Protein AF-A0A4Q2IZN7-F1 (afdb_monomer_lite)

Foldseek 3Di:
DVPVVVVVVPPPPPPPPDVVNVVVVVVVVVVVVVLVVCLVVLLVVLLVVCVVPDLLVSLLCLLVLLLVLLVVCLVCVVPPVSVVVSVVSNSSSVSNCVNRVLVLLCLQVNPPCSVVVVVVVVVVVVVCVVVVVVVQVVVCVVPVDNSVSSVVVSVVSVVSSVCSVPPSVVSNVVSCVVPPD

pLDDT: mean 73.15, std 11.45, range [41.09, 91.94]

Secondary structure (DSSP, 8-state):
-TTHHHHTTS--------HHHHHHHHHHHHHHHHHHHHHHHHHHHHHHHHHHH-HHHHHHHHHHHHHHHHHHHHH-TT-HHHHHHHHHHHHHHHHHHHHHHHHHHHHHH-GGGHHHHHHHHHHHHHHHHHHHHHHHHHHHHHHS-HHHHHHHHHHHHHHHHHHIIIIIHHHHHHHHHHH--

Sequence (181 aa):
MRSLARRCKASRIGVRPNPIISLKAFSENFAPVLQTFLSPLQGYLIGWVSDRIGRESTMLIAFGLEGIAMTLWLLTRDNTLLFVVLSGVVFFGWGEIFSLFPSTLTDTFGEKHATTNYGFLYMAQGIGSIFGGPLAARLHEVTGSWVVVFAVVISLDVLTALLAIAVLKPMRKKYLRVNSI

Radius of gyration: 22.94 Å; chains: 1; bounding box: 84×32×48 Å

Structure (mmCIF, N/CA/C/O backbone):
data_AF-A0A4Q2IZN7-F1
#
_entry.id   AF-A0A4Q2IZN7-F1
#
loop_
_atom_site.group_PDB
_atom_site.id
_atom_site.type_symbol
_atom_site.label_atom_id
_atom_site.label_alt_id
_atom_site.label_comp_id
_atom_site.label_asym_id
_atom_site.label_entity_id
_atom_site.label_seq_id
_atom_site.pdbx_PDB_ins_code
_atom_site.Cartn_x
_atom_site.Cartn_y
_atom_site.Cartn_z
_atom_site.occupancy
_atom_site.B_iso_or_equiv
_atom_site.auth_seq_id
_atom_site.auth_comp_id
_atom_site.auth_asym_id
_atom_site.auth_atom_id
_atom_site.pdbx_PDB_model_num
ATOM 1 N N . MET A 1 1 ? 58.285 -17.418 0.541 1.00 49.47 1 MET A N 1
ATOM 2 C CA . MET A 1 1 ? 57.645 -16.191 1.086 1.00 49.47 1 MET A CA 1
ATOM 3 C C . MET A 1 1 ? 57.819 -14.914 0.237 1.00 49.47 1 MET A C 1
ATOM 5 O O . MET A 1 1 ? 57.157 -13.932 0.535 1.00 49.47 1 MET A O 1
ATOM 9 N N . ARG A 1 2 ? 58.618 -14.883 -0.850 1.00 43.19 2 ARG A N 1
ATOM 10 C CA . ARG A 1 2 ? 58.804 -13.665 -1.685 1.00 43.19 2 ARG A CA 1
ATOM 11 C C . ARG A 1 2 ? 57.788 -13.467 -2.834 1.00 43.19 2 ARG A C 1
ATOM 13 O O . ARG A 1 2 ? 57.809 -12.412 -3.462 1.00 43.19 2 ARG A O 1
ATOM 20 N N . SER A 1 3 ? 56.899 -14.429 -3.119 1.00 43.59 3 SER A N 1
ATOM 21 C CA . SER A 1 3 ? 55.904 -14.311 -4.209 1.00 43.59 3 SER A CA 1
ATOM 22 C C . SER A 1 3 ? 54.578 -13.663 -3.780 1.00 43.59 3 SER A C 1
ATOM 24 O O . SER A 1 3 ? 53.929 -13.015 -4.597 1.00 43.59 3 SER A O 1
ATOM 26 N N . LEU A 1 4 ? 54.203 -13.751 -2.498 1.00 47.47 4 LEU A N 1
ATOM 27 C CA . LEU A 1 4 ? 52.965 -13.156 -1.972 1.00 47.47 4 LEU A CA 1
ATOM 28 C C . LEU A 1 4 ? 53.047 -11.625 -1.837 1.00 47.47 4 LEU A C 1
ATOM 30 O O . LEU A 1 4 ? 52.064 -10.935 -2.093 1.00 47.47 4 LEU A O 1
ATOM 34 N N . ALA A 1 5 ? 54.231 -11.070 -1.558 1.00 47.53 5 ALA A N 1
ATOM 35 C CA . ALA A 1 5 ? 54.423 -9.621 -1.424 1.00 47.53 5 ALA A CA 1
ATOM 36 C C . ALA A 1 5 ? 54.238 -8.841 -2.743 1.00 47.53 5 ALA A C 1
ATOM 38 O O . ALA A 1 5 ? 53.956 -7.644 -2.718 1.00 47.53 5 ALA A O 1
ATOM 39 N N . ARG A 1 6 ? 54.353 -9.500 -3.909 1.00 46.72 6 ARG A N 1
ATOM 40 C CA . ARG A 1 6 ? 54.133 -8.841 -5.210 1.00 46.72 6 ARG A CA 1
ATOM 41 C C . ARG A 1 6 ? 52.651 -8.683 -5.556 1.00 46.72 6 ARG A C 1
ATOM 43 O O . ARG A 1 6 ? 52.314 -7.755 -6.285 1.00 46.72 6 ARG A O 1
ATOM 50 N N . ARG A 1 7 ? 51.758 -9.514 -5.000 1.00 45.25 7 ARG A N 1
ATOM 51 C CA . ARG A 1 7 ? 50.309 -9.417 -5.263 1.00 45.25 7 ARG A CA 1
ATOM 52 C C . ARG A 1 7 ? 49.648 -8.216 -4.578 1.00 45.25 7 ARG A C 1
ATOM 54 O O . ARG A 1 7 ? 48.724 -7.650 -5.148 1.00 45.25 7 ARG A O 1
ATOM 61 N N . CYS A 1 8 ? 50.168 -7.740 -3.443 1.00 41.88 8 CYS A N 1
ATOM 62 C CA . CYS A 1 8 ? 49.627 -6.541 -2.782 1.00 41.88 8 CYS A CA 1
ATOM 63 C C . CYS A 1 8 ? 49.909 -5.226 -3.529 1.00 41.88 8 CYS A C 1
ATOM 65 O O . CYS A 1 8 ? 49.225 -4.234 -3.294 1.00 41.88 8 CYS A O 1
ATOM 67 N N . LYS A 1 9 ? 50.890 -5.181 -4.443 1.00 41.09 9 LYS A N 1
ATOM 68 C CA . LYS A 1 9 ? 51.250 -3.930 -5.135 1.00 41.09 9 LYS A CA 1
ATOM 69 C C . LYS A 1 9 ? 50.414 -3.658 -6.397 1.00 41.09 9 LYS A C 1
ATOM 71 O O . LYS A 1 9 ? 50.452 -2.542 -6.899 1.00 41.09 9 LYS A O 1
ATOM 76 N N . ALA A 1 10 ? 49.630 -4.632 -6.872 1.00 43.19 10 ALA A N 1
ATOM 77 C CA . ALA A 1 10 ? 48.841 -4.521 -8.105 1.00 43.19 10 ALA A CA 1
ATOM 78 C C . ALA A 1 10 ? 47.382 -4.056 -7.902 1.00 43.19 10 ALA A C 1
ATOM 80 O O . ALA A 1 10 ? 46.720 -3.716 -8.875 1.00 43.19 10 ALA A O 1
ATOM 81 N N . SER A 1 11 ? 46.879 -3.971 -6.663 1.00 45.94 11 SER A N 1
ATOM 82 C CA . SER A 1 11 ? 45.502 -3.508 -6.391 1.00 45.94 11 SER A CA 1
ATOM 83 C C . SER A 1 11 ? 45.376 -1.986 -6.240 1.00 45.94 11 SER A C 1
ATOM 85 O O . SER A 1 11 ? 44.336 -1.483 -5.823 1.00 45.94 11 SER A O 1
ATOM 87 N N . ARG A 1 12 ? 46.426 -1.228 -6.574 1.00 47.28 12 ARG A N 1
ATOM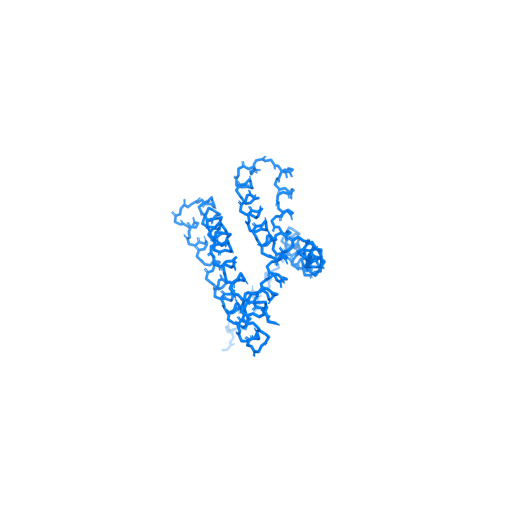 88 C CA . ARG A 1 12 ? 46.381 0.238 -6.630 1.00 47.28 12 ARG A CA 1
ATOM 89 C C . ARG A 1 12 ? 46.066 0.689 -8.060 1.00 47.28 12 ARG A C 1
ATOM 91 O O . ARG A 1 12 ? 46.771 1.511 -8.635 1.00 47.28 12 ARG A O 1
ATOM 98 N N . ILE A 1 13 ? 45.025 0.103 -8.652 1.00 51.84 13 ILE A N 1
ATOM 99 C CA . ILE A 1 13 ? 44.436 0.629 -9.881 1.00 51.84 13 ILE A CA 1
ATOM 100 C C . ILE A 1 13 ? 43.737 1.912 -9.446 1.00 51.84 13 ILE A C 1
ATOM 102 O O . ILE A 1 13 ? 42.739 1.870 -8.730 1.00 51.84 13 ILE A O 1
ATOM 106 N N . GLY A 1 14 ? 44.332 3.054 -9.783 1.00 49.97 14 GLY A N 1
ATOM 107 C CA . GLY A 1 14 ? 43.721 4.360 -9.598 1.00 49.97 14 GLY A CA 1
ATOM 108 C C . GLY A 1 14 ? 42.472 4.454 -10.463 1.00 49.97 14 GLY A C 1
ATOM 109 O O . GLY A 1 14 ? 42.521 4.991 -11.566 1.00 49.97 14 GLY A O 1
ATOM 110 N N . VAL A 1 15 ? 41.358 3.921 -9.967 1.00 57.38 15 VAL A N 1
ATOM 111 C CA . VAL A 1 15 ? 40.029 4.234 -10.475 1.00 57.38 15 VAL A CA 1
ATOM 112 C C . VAL A 1 15 ? 39.806 5.688 -10.090 1.00 57.38 15 VAL A C 1
ATOM 114 O O . VAL A 1 15 ? 39.406 5.984 -8.966 1.00 57.38 15 VAL A O 1
ATOM 117 N N . ARG A 1 16 ? 40.143 6.626 -10.985 1.00 54.69 16 ARG A N 1
ATOM 118 C CA . ARG A 1 16 ? 39.610 7.983 -10.859 1.00 54.69 16 ARG A CA 1
ATOM 119 C C . ARG A 1 16 ? 38.091 7.808 -10.813 1.00 54.69 16 ARG A C 1
ATOM 121 O O . ARG A 1 16 ? 37.556 7.227 -11.759 1.00 54.69 16 ARG A O 1
ATOM 128 N N . PRO A 1 17 ? 37.401 8.205 -9.732 1.00 58.03 17 PRO A N 1
ATOM 129 C CA . PRO A 1 17 ? 35.957 8.096 -9.706 1.00 58.03 17 PRO A CA 1
ATOM 130 C C . PRO A 1 17 ? 35.451 8.959 -10.855 1.00 58.03 17 PRO A C 1
ATOM 132 O O . PRO A 1 17 ? 35.670 10.171 -10.871 1.00 58.03 17 PRO A O 1
ATOM 135 N N . ASN A 1 18 ? 34.845 8.331 -11.864 1.00 59.78 18 ASN A N 1
ATOM 136 C CA . ASN A 1 18 ? 34.164 9.087 -12.902 1.00 59.78 18 ASN A CA 1
ATOM 137 C C . ASN A 1 18 ? 33.172 10.009 -12.176 1.00 59.78 18 ASN A C 1
ATOM 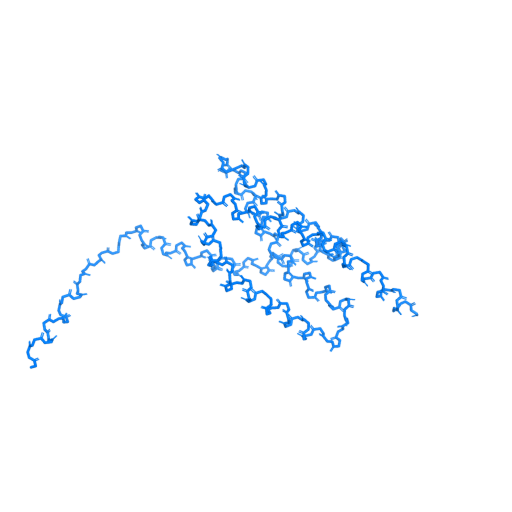139 O O . ASN A 1 18 ? 32.412 9.509 -11.338 1.00 59.78 18 ASN A O 1
ATOM 143 N N . PRO A 1 19 ? 33.145 11.322 -12.460 1.00 64.88 19 PRO A N 1
ATOM 144 C CA . PRO A 1 19 ? 32.263 12.254 -11.756 1.00 64.88 19 PRO A CA 1
ATOM 145 C C . PRO A 1 19 ? 30.794 11.824 -11.856 1.00 64.88 19 PRO A C 1
ATOM 147 O O . PRO A 1 19 ? 30.023 12.034 -10.930 1.00 64.88 19 PRO A O 1
ATOM 150 N N . ILE A 1 20 ? 30.436 11.106 -12.924 1.00 67.00 20 ILE A N 1
ATOM 151 C CA . ILE A 1 20 ? 29.120 10.495 -13.136 1.00 67.00 20 ILE A CA 1
ATOM 152 C C . ILE A 1 20 ? 28.809 9.398 -12.101 1.00 67.00 20 ILE A C 1
ATOM 154 O O . ILE A 1 20 ? 27.687 9.327 -11.618 1.00 67.00 20 ILE A O 1
ATOM 158 N N . ILE A 1 21 ? 29.779 8.555 -11.728 1.00 69.62 21 ILE A N 1
ATOM 159 C CA . ILE A 1 21 ? 29.589 7.500 -10.713 1.00 69.62 21 ILE A CA 1
ATOM 160 C C . ILE A 1 21 ? 29.496 8.132 -9.321 1.00 69.62 21 ILE A C 1
ATOM 162 O O . ILE A 1 21 ? 28.650 7.743 -8.524 1.00 69.62 21 ILE A O 1
ATOM 166 N N . SER A 1 22 ? 30.314 9.156 -9.057 1.00 68.88 22 SER A N 1
ATOM 167 C CA . SER A 1 22 ? 30.274 9.913 -7.802 1.00 68.88 22 SER A CA 1
ATOM 168 C C . SER A 1 22 ? 28.948 10.663 -7.619 1.00 68.88 22 SER A C 1
ATOM 170 O O . SER A 1 22 ? 28.397 10.679 -6.523 1.00 68.88 22 SER A O 1
ATOM 172 N N . LEU A 1 23 ? 28.418 11.260 -8.692 1.00 71.00 23 LEU A N 1
ATOM 173 C CA . LEU A 1 23 ? 27.140 11.973 -8.684 1.00 71.00 23 LEU A CA 1
ATOM 174 C C . LEU A 1 23 ? 25.942 11.014 -8.593 1.00 71.00 23 LEU A C 1
ATOM 176 O O . LEU A 1 23 ? 25.001 11.295 -7.856 1.00 71.00 23 LEU A O 1
ATOM 180 N N . LYS A 1 24 ? 25.984 9.863 -9.285 1.00 69.38 24 LYS A N 1
ATOM 181 C CA . LYS A 1 24 ? 24.958 8.813 -9.151 1.00 69.38 24 LYS A CA 1
ATOM 182 C C . LYS A 1 24 ? 24.914 8.246 -7.737 1.00 69.38 24 LYS A C 1
ATOM 184 O O . LYS A 1 24 ? 23.849 8.237 -7.136 1.00 69.38 24 LYS A O 1
ATOM 189 N N . ALA A 1 25 ? 26.069 7.889 -7.176 1.00 71.38 25 ALA A N 1
ATOM 190 C CA . ALA A 1 25 ? 26.155 7.422 -5.796 1.00 71.38 25 ALA A CA 1
ATOM 191 C C . ALA A 1 25 ? 25.632 8.479 -4.809 1.00 71.38 25 ALA A C 1
ATOM 193 O O . ALA A 1 25 ? 24.955 8.143 -3.844 1.00 71.38 25 ALA A O 1
ATOM 194 N N . PHE A 1 26 ? 25.892 9.766 -5.052 1.00 73.81 26 PHE A N 1
ATOM 195 C CA . PHE A 1 26 ? 25.323 10.836 -4.233 1.00 73.81 26 PHE A CA 1
ATOM 196 C C . PHE A 1 26 ? 23.788 10.883 -4.326 1.00 73.81 26 PHE A C 1
ATOM 198 O O . PHE A 1 26 ? 23.117 10.874 -3.298 1.00 73.81 26 PHE A O 1
ATOM 205 N N . SER A 1 27 ? 23.228 10.861 -5.539 1.00 72.88 27 SER A N 1
ATOM 206 C CA . SER A 1 27 ? 21.775 10.844 -5.771 1.00 72.88 27 SER A CA 1
ATOM 207 C C . SER A 1 27 ? 21.085 9.633 -5.133 1.00 72.88 27 SER A C 1
ATOM 209 O O . SER A 1 27 ? 20.038 9.780 -4.507 1.00 72.88 27 SER A O 1
ATOM 211 N N . GLU A 1 28 ? 21.663 8.441 -5.285 1.00 74.81 28 GLU A N 1
ATOM 212 C CA . GLU A 1 28 ? 21.118 7.178 -4.768 1.00 74.81 28 GLU A CA 1
ATOM 213 C C . GLU A 1 28 ? 21.091 7.146 -3.235 1.00 74.81 28 GLU A C 1
ATOM 215 O O . GLU A 1 28 ? 20.147 6.625 -2.648 1.00 74.81 28 GLU A O 1
ATOM 220 N N . ASN A 1 29 ? 22.081 7.759 -2.581 1.00 79.38 29 ASN A N 1
ATOM 221 C CA . ASN A 1 29 ? 22.119 7.867 -1.122 1.00 79.38 29 ASN A CA 1
ATOM 222 C C . ASN A 1 29 ? 21.249 9.013 -0.583 1.00 79.38 29 ASN A C 1
ATOM 224 O O . ASN A 1 29 ? 20.785 8.951 0.552 1.00 79.38 29 ASN A O 1
ATOM 228 N N . PHE A 1 30 ? 21.013 10.063 -1.374 1.00 79.88 30 PHE A N 1
ATOM 229 C CA . PHE A 1 30 ? 20.265 11.240 -0.929 1.00 79.88 30 PHE A CA 1
ATOM 230 C C . PHE A 1 30 ? 18.744 11.042 -0.979 1.00 79.88 30 PHE A C 1
ATOM 232 O O . PHE A 1 30 ? 18.032 11.490 -0.080 1.00 79.88 30 PHE A O 1
ATOM 239 N N . ALA A 1 31 ? 18.239 10.338 -1.996 1.00 75.69 31 ALA A N 1
ATOM 240 C CA . ALA A 1 31 ? 16.812 10.050 -2.147 1.00 75.69 31 ALA A CA 1
ATOM 241 C C . ALA A 1 31 ? 16.164 9.380 -0.909 1.00 75.69 31 ALA A C 1
ATOM 243 O O . ALA A 1 31 ? 15.163 9.910 -0.419 1.00 75.69 31 ALA A O 1
ATOM 244 N N . PRO A 1 32 ? 16.718 8.292 -0.330 1.00 76.69 32 PRO A N 1
ATOM 245 C CA . PRO A 1 32 ? 16.132 7.660 0.855 1.00 76.69 32 PRO A CA 1
ATOM 246 C C . PRO A 1 32 ? 16.215 8.538 2.112 1.00 76.69 32 PRO A C 1
ATOM 248 O O . PRO A 1 32 ? 15.331 8.476 2.970 1.00 76.69 32 PRO A O 1
ATOM 251 N N . VAL A 1 33 ? 17.234 9.399 2.220 1.00 82.62 33 VAL A N 1
ATOM 252 C CA . VAL A 1 33 ? 17.341 10.373 3.317 1.00 82.62 33 VAL A CA 1
ATOM 253 C C . VAL A 1 33 ? 16.194 11.373 3.234 1.00 82.62 33 VAL A C 1
ATOM 255 O O . VAL A 1 33 ? 15.481 11.568 4.216 1.00 82.62 33 VAL A O 1
ATOM 258 N N . LEU A 1 34 ? 15.961 11.953 2.053 1.00 78.75 34 LEU A N 1
ATOM 259 C CA . LEU A 1 34 ? 14.857 12.886 1.836 1.00 78.75 34 LEU A CA 1
ATOM 260 C C . LEU A 1 34 ? 13.501 12.226 2.120 1.00 78.75 34 LEU A C 1
ATOM 262 O O . LEU A 1 34 ? 12.655 12.809 2.796 1.00 78.75 34 LEU A O 1
ATOM 266 N N . GLN A 1 35 ? 13.320 10.985 1.667 1.00 73.31 35 GLN A N 1
ATOM 267 C CA . GLN A 1 35 ? 12.104 10.217 1.915 1.00 73.31 35 GLN A CA 1
ATOM 268 C C . GLN A 1 35 ? 11.856 10.000 3.411 1.00 73.31 35 GLN A C 1
ATOM 270 O O . GLN A 1 35 ? 10.742 10.219 3.873 1.00 73.31 35 GLN A O 1
ATOM 275 N N . THR A 1 36 ? 12.895 9.676 4.183 1.00 79.31 36 THR A N 1
ATOM 276 C CA . THR A 1 36 ? 12.784 9.481 5.638 1.00 79.31 36 THR A CA 1
ATOM 277 C C . THR A 1 36 ? 12.258 10.730 6.353 1.00 79.31 36 THR A C 1
ATOM 279 O O . THR A 1 36 ? 11.476 10.613 7.294 1.00 79.31 36 THR A O 1
ATOM 282 N N . PHE A 1 37 ? 12.634 11.929 5.898 1.00 79.44 37 PHE A N 1
ATOM 283 C CA . PHE A 1 37 ? 12.114 13.185 6.451 1.00 79.44 37 PHE A CA 1
ATOM 284 C C . PHE A 1 37 ? 10.695 13.520 5.980 1.00 79.44 37 PHE A C 1
ATOM 286 O O . PHE A 1 37 ? 9.936 14.142 6.723 1.00 79.44 37 PHE A O 1
ATOM 293 N N . LEU A 1 38 ? 10.322 13.124 4.761 1.00 76.50 38 LEU A N 1
ATOM 294 C CA . LEU A 1 38 ? 8.989 13.380 4.213 1.00 76.50 38 LEU A CA 1
ATOM 295 C C . LEU A 1 38 ? 7.928 12.413 4.757 1.00 76.50 38 LEU A C 1
ATOM 297 O O . LEU A 1 38 ? 6.783 12.823 4.941 1.00 76.50 38 LEU A O 1
ATOM 301 N N . SER A 1 39 ? 8.283 11.160 5.049 1.00 73.69 39 SER A N 1
ATOM 302 C CA . SER A 1 39 ? 7.328 10.136 5.493 1.00 73.69 39 SER A CA 1
ATOM 303 C C . SER A 1 39 ? 6.516 10.511 6.748 1.00 73.69 39 SER A C 1
ATOM 305 O O . SER A 1 39 ? 5.302 10.303 6.737 1.00 73.69 39 SER A O 1
ATOM 307 N N . PRO A 1 40 ? 7.089 11.129 7.803 1.00 76.25 40 PRO A N 1
ATOM 308 C CA . PRO A 1 40 ? 6.311 11.599 8.953 1.00 76.25 40 PRO A CA 1
ATOM 309 C C . PRO A 1 40 ? 5.272 12.670 8.590 1.00 76.25 40 PRO A C 1
ATOM 311 O O . PRO A 1 40 ? 4.152 12.648 9.099 1.00 76.25 40 PRO A O 1
ATOM 314 N N . LEU A 1 41 ? 5.623 13.596 7.689 1.00 76.81 41 LEU A N 1
ATOM 315 C CA . LEU A 1 41 ? 4.721 14.660 7.234 1.00 76.81 41 LEU A CA 1
ATOM 316 C C . LEU A 1 41 ? 3.558 14.088 6.418 1.00 76.81 41 LEU A C 1
ATOM 318 O O . LEU A 1 41 ? 2.415 14.505 6.594 1.00 76.81 41 LEU A O 1
ATOM 322 N N . GLN A 1 42 ? 3.846 13.102 5.565 1.00 71.69 42 GLN A N 1
ATOM 323 C CA . GLN A 1 42 ? 2.834 12.366 4.805 1.00 71.69 42 GLN A CA 1
ATOM 324 C C . GLN A 1 42 ? 1.850 11.668 5.752 1.00 71.69 42 GLN A C 1
ATOM 326 O O . GLN A 1 42 ? 0.639 11.844 5.619 1.00 71.69 42 GLN A O 1
ATOM 331 N N . GLY A 1 43 ? 2.368 10.955 6.758 1.00 68.62 43 GLY A N 1
ATOM 332 C CA . GLY A 1 43 ? 1.549 10.271 7.759 1.00 68.62 43 GLY A CA 1
ATOM 333 C C . GLY A 1 43 ? 0.644 11.221 8.549 1.00 68.62 43 GLY A C 1
ATOM 334 O O . GLY A 1 43 ? -0.524 10.908 8.765 1.00 68.62 43 GLY A O 1
ATOM 335 N N . TYR A 1 44 ? 1.136 12.407 8.924 1.00 75.25 44 TYR A N 1
ATOM 336 C CA . TYR A 1 44 ? 0.323 13.415 9.615 1.00 75.25 44 TYR A CA 1
ATOM 337 C C . TYR A 1 44 ? -0.829 13.941 8.746 1.00 75.25 44 TYR A C 1
ATOM 339 O O . TYR A 1 44 ? -1.971 14.008 9.201 1.00 75.25 44 TYR A O 1
ATOM 347 N N . LEU A 1 45 ? -0.550 14.291 7.485 1.00 72.38 45 LEU A N 1
ATOM 348 C CA . LEU A 1 45 ? -1.566 14.811 6.565 1.00 72.38 45 LEU A CA 1
ATOM 349 C C . LEU A 1 45 ? -2.660 13.776 6.290 1.00 72.38 45 LEU A C 1
ATOM 351 O O . LEU A 1 45 ? -3.843 14.114 6.288 1.00 72.38 45 LEU A O 1
ATOM 355 N N . ILE A 1 46 ? -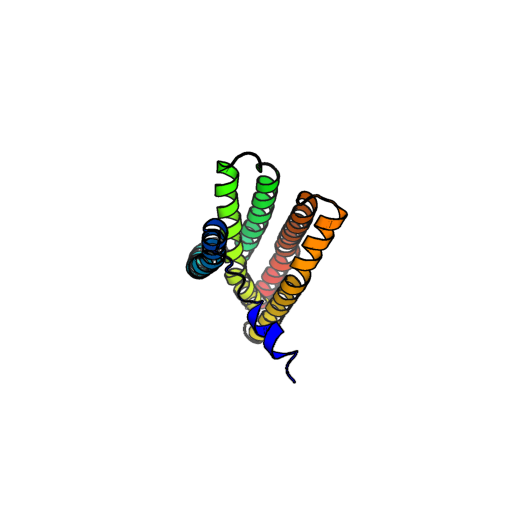2.277 12.516 6.097 1.00 69.19 46 ILE A N 1
ATOM 356 C CA . ILE A 1 46 ? -3.222 11.440 5.793 1.00 69.19 46 ILE A CA 1
ATOM 357 C C . ILE A 1 46 ? -3.994 11.012 7.038 1.00 69.19 46 ILE A C 1
ATOM 359 O O . ILE A 1 46 ? -5.195 10.778 6.942 1.00 69.19 46 ILE A O 1
ATOM 363 N N . GLY A 1 47 ? -3.354 10.995 8.211 1.00 64.81 47 GLY A N 1
ATOM 364 C CA . GLY A 1 47 ? -4.036 10.791 9.489 1.00 64.81 47 GLY A CA 1
ATOM 365 C C . GLY A 1 47 ? -5.131 11.836 9.713 1.00 64.81 47 GLY A C 1
ATOM 366 O O . GLY A 1 47 ? -6.281 11.484 9.957 1.00 64.81 47 GLY A O 1
ATOM 367 N N . TRP A 1 48 ? -4.821 13.118 9.492 1.00 68.25 48 TRP A N 1
ATOM 368 C CA . TRP A 1 48 ? -5.800 14.202 9.620 1.00 68.25 48 TRP A CA 1
ATOM 369 C C . TRP A 1 48 ? -6.963 14.103 8.617 1.00 68.25 48 TRP A C 1
ATOM 371 O O . TRP A 1 48 ? -8.115 14.369 8.967 1.00 68.25 48 TRP A O 1
ATOM 381 N N . VAL A 1 49 ? -6.684 13.707 7.369 1.00 66.94 49 VAL A N 1
ATOM 382 C CA . VAL A 1 49 ? -7.722 13.457 6.352 1.00 66.94 49 VAL A CA 1
ATOM 383 C C . VAL A 1 49 ? -8.571 12.234 6.722 1.00 66.94 49 VAL A C 1
ATOM 385 O O . VAL A 1 49 ? -9.800 12.275 6.619 1.00 66.94 49 VAL A O 1
ATOM 388 N N . SER A 1 50 ? -7.935 11.168 7.209 1.00 64.81 50 SER A N 1
ATOM 389 C CA . SER A 1 50 ? -8.583 9.927 7.632 1.00 64.81 50 SER A CA 1
ATOM 390 C C . SER A 1 50 ? -9.547 10.137 8.794 1.00 64.81 50 SER A C 1
ATOM 392 O O . SER A 1 50 ? -10.673 9.631 8.769 1.00 64.81 50 SER A O 1
ATOM 394 N N . ASP A 1 51 ? -9.134 10.937 9.774 1.00 63.31 51 ASP A N 1
ATOM 395 C CA . ASP A 1 51 ? -9.929 11.235 10.962 1.00 63.31 51 ASP A CA 1
ATOM 396 C C . ASP A 1 51 ? -11.209 12.023 10.625 1.00 63.31 51 ASP A C 1
ATOM 398 O O . ASP A 1 51 ? -12.183 11.963 11.373 1.00 63.31 51 ASP A O 1
ATOM 402 N N . ARG A 1 52 ? -11.260 12.713 9.471 1.00 65.81 52 ARG A N 1
ATOM 403 C CA . ARG A 1 52 ? -12.450 13.449 8.999 1.00 65.81 52 ARG A CA 1
ATOM 404 C C . ARG A 1 52 ? -13.371 12.648 8.076 1.00 65.81 52 ARG A C 1
ATOM 406 O O . ARG A 1 52 ? -14.577 12.876 8.096 1.00 65.81 52 ARG A O 1
ATOM 413 N N . ILE A 1 53 ? -12.829 11.748 7.253 1.00 61.84 53 ILE A N 1
ATOM 414 C CA . ILE A 1 53 ? -13.585 10.998 6.224 1.00 61.84 53 ILE A CA 1
ATOM 415 C C . ILE A 1 53 ? -14.052 9.622 6.737 1.00 61.84 53 ILE A C 1
ATOM 417 O O . ILE A 1 53 ? -15.007 9.037 6.217 1.00 61.84 53 ILE A O 1
ATOM 421 N N . GLY A 1 54 ? -13.432 9.131 7.812 1.00 61.75 54 GLY A N 1
ATOM 422 C CA . GLY A 1 54 ? -13.711 7.835 8.411 1.00 61.75 54 GLY A CA 1
ATOM 423 C C . GLY A 1 54 ? -12.775 6.755 7.870 1.00 61.75 54 GLY A C 1
ATOM 424 O O . GLY A 1 54 ? -12.707 6.511 6.667 1.00 61.75 54 GLY A O 1
ATOM 425 N N . ARG A 1 55 ? -12.106 6.059 8.797 1.00 64.56 55 ARG A N 1
ATOM 426 C CA . ARG A 1 55 ? -10.991 5.123 8.551 1.00 64.56 55 ARG A CA 1
ATOM 427 C C . ARG A 1 55 ? -11.215 4.133 7.394 1.00 64.56 55 ARG A C 1
ATOM 429 O O . ARG A 1 55 ? -10.371 3.998 6.521 1.00 64.56 55 ARG A O 1
ATOM 436 N N . GLU A 1 56 ? -12.385 3.500 7.311 1.00 64.44 56 GLU A N 1
ATOM 437 C CA . GLU A 1 56 ? -12.678 2.517 6.247 1.00 64.44 56 GLU A CA 1
ATOM 438 C C . GLU A 1 56 ? -12.824 3.111 4.844 1.00 64.44 56 GLU A C 1
ATOM 440 O O . GLU A 1 56 ? -12.473 2.471 3.855 1.00 64.44 56 GLU A O 1
ATOM 445 N N . SER A 1 57 ? -13.411 4.305 4.742 1.00 65.31 57 SER A N 1
ATOM 446 C CA . SER A 1 57 ? -13.588 4.975 3.453 1.00 65.31 57 SER A CA 1
ATOM 447 C C . SER A 1 57 ? -12.253 5.515 2.955 1.00 65.31 57 SER A C 1
ATOM 449 O O . SER A 1 57 ? -12.006 5.492 1.754 1.00 65.31 57 SER A O 1
ATOM 451 N N . THR A 1 58 ? -11.380 5.935 3.871 1.00 70.00 58 THR A N 1
ATOM 452 C CA . THR A 1 58 ? -10.031 6.400 3.546 1.00 70.00 58 THR A CA 1
ATOM 453 C C . THR A 1 58 ? -9.158 5.275 2.998 1.00 70.00 58 THR A C 1
ATOM 455 O O . THR A 1 58 ? -8.588 5.478 1.934 1.00 70.00 58 THR A O 1
ATOM 458 N N . MET A 1 59 ? -9.171 4.075 3.601 1.00 69.88 59 MET A N 1
ATOM 459 C CA . MET A 1 59 ? -8.459 2.904 3.050 1.00 69.88 59 MET A CA 1
ATOM 460 C C . MET A 1 59 ? -8.893 2.572 1.624 1.00 69.88 59 MET A C 1
ATOM 462 O O . MET A 1 59 ? -8.070 2.321 0.750 1.00 69.88 59 MET A O 1
ATOM 466 N N . LEU A 1 60 ? -10.202 2.593 1.361 1.00 70.00 60 LEU A N 1
ATOM 467 C CA . LEU A 1 60 ? -10.732 2.349 0.019 1.00 70.00 60 LEU A CA 1
ATOM 468 C C . LEU A 1 60 ? -10.235 3.404 -0.968 1.00 70.00 60 LEU A C 1
ATOM 470 O O . LEU A 1 60 ? -9.776 3.063 -2.055 1.00 70.00 60 LEU A O 1
ATOM 474 N N . ILE A 1 61 ? -10.346 4.680 -0.595 1.00 71.12 61 ILE A N 1
ATOM 475 C CA . ILE A 1 61 ? -9.930 5.791 -1.449 1.00 71.12 61 ILE A CA 1
ATOM 476 C C . ILE A 1 61 ? -8.423 5.735 -1.686 1.00 71.12 61 ILE A C 1
ATOM 478 O O . ILE A 1 61 ? -8.007 5.969 -2.809 1.00 71.12 61 ILE A O 1
ATOM 482 N N . ALA A 1 62 ? -7.621 5.388 -0.686 1.00 75.25 62 ALA A N 1
ATOM 483 C CA . ALA A 1 62 ? -6.174 5.330 -0.794 1.00 75.25 62 ALA A CA 1
ATOM 484 C C . ALA A 1 62 ? -5.704 4.196 -1.706 1.00 75.25 62 ALA A C 1
ATOM 486 O O . ALA A 1 62 ? -5.056 4.476 -2.711 1.00 75.25 62 ALA A O 1
ATOM 487 N N . PHE A 1 63 ? -6.119 2.951 -1.446 1.00 75.62 63 PHE A N 1
ATOM 488 C CA . PHE A 1 63 ? -5.772 1.816 -2.310 1.00 75.62 63 PHE A CA 1
ATOM 489 C C . PHE A 1 63 ? -6.388 1.934 -3.709 1.00 75.62 63 PHE A C 1
ATOM 491 O O . PHE A 1 63 ? -5.769 1.569 -4.707 1.00 75.62 63 PHE A O 1
ATOM 498 N N . GLY A 1 64 ? -7.604 2.477 -3.810 1.00 77.56 64 GLY A N 1
ATOM 499 C CA . GLY A 1 64 ? -8.247 2.746 -5.093 1.00 77.56 64 GLY A CA 1
ATOM 500 C C . GLY A 1 64 ? -7.512 3.822 -5.893 1.00 77.56 64 GLY A C 1
ATOM 501 O O . GLY A 1 64 ? -7.269 3.643 -7.085 1.00 77.56 64 GLY A O 1
ATOM 502 N N . LEU A 1 65 ? -7.125 4.923 -5.243 1.00 79.38 65 LEU A N 1
ATOM 503 C CA . LEU A 1 65 ? -6.356 6.001 -5.860 1.00 79.38 65 LEU A CA 1
ATOM 504 C C . LEU A 1 65 ? -4.954 5.525 -6.246 1.00 79.38 65 LEU A C 1
ATOM 506 O O . LEU A 1 65 ? -4.490 5.896 -7.317 1.00 79.38 65 LEU A O 1
ATOM 510 N N . GLU A 1 66 ? -4.312 4.684 -5.435 1.00 80.75 66 GLU A N 1
ATOM 511 C CA . GLU A 1 66 ? -3.011 4.084 -5.738 1.00 80.75 66 GLU A CA 1
ATOM 512 C C . GLU A 1 66 ? -3.091 3.163 -6.959 1.00 80.75 66 GLU A C 1
ATOM 514 O O . GLU A 1 66 ? -2.342 3.358 -7.917 1.00 80.75 66 GLU A O 1
ATOM 519 N N . GLY A 1 67 ? -4.062 2.244 -7.004 1.00 77.25 67 GLY A N 1
ATOM 520 C CA . GLY A 1 67 ? -4.270 1.366 -8.158 1.00 77.25 67 GLY A CA 1
ATOM 521 C C . GLY A 1 67 ? -4.587 2.141 -9.445 1.00 77.25 67 GLY A C 1
ATOM 522 O O . GLY A 1 67 ? -4.055 1.831 -10.517 1.00 77.25 67 GLY A O 1
ATOM 523 N N . ILE A 1 68 ? -5.402 3.198 -9.350 1.00 81.88 68 ILE A N 1
ATOM 524 C CA . ILE A 1 68 ? -5.697 4.103 -10.472 1.00 81.88 68 ILE A CA 1
ATOM 525 C C . ILE A 1 68 ? -4.438 4.866 -10.893 1.00 81.88 68 ILE A C 1
ATOM 527 O O . ILE A 1 68 ? -4.129 4.913 -12.084 1.00 81.88 68 ILE A O 1
ATOM 531 N N . ALA A 1 69 ? -3.688 5.428 -9.943 1.00 80.56 69 ALA A N 1
ATOM 532 C CA . ALA A 1 69 ? -2.475 6.188 -10.213 1.00 80.56 69 ALA A CA 1
ATOM 533 C C . ALA A 1 69 ? -1.399 5.313 -10.864 1.00 80.56 69 ALA A C 1
ATOM 535 O O . ALA A 1 69 ? -0.817 5.729 -11.861 1.00 80.56 69 ALA A O 1
ATOM 536 N N . MET A 1 70 ? -1.199 4.084 -10.383 1.00 79.25 70 MET A N 1
ATOM 537 C CA . MET A 1 70 ? -0.289 3.106 -10.985 1.00 79.25 70 MET A CA 1
ATOM 538 C C . MET A 1 70 ? -0.729 2.693 -12.394 1.00 79.25 70 MET A C 1
ATOM 540 O O . MET A 1 70 ? 0.102 2.583 -13.297 1.00 79.25 70 MET A O 1
ATOM 544 N N . THR A 1 71 ? -2.034 2.521 -12.624 1.00 80.94 71 THR A N 1
ATOM 545 C CA . THR A 1 71 ? -2.576 2.213 -13.959 1.00 80.94 71 THR A CA 1
ATOM 546 C C . THR A 1 71 ? -2.373 3.377 -14.931 1.00 80.94 71 THR A C 1
ATOM 548 O O . THR A 1 71 ? -1.919 3.177 -16.055 1.00 80.94 71 THR A O 1
ATOM 551 N N . LEU A 1 72 ? -2.658 4.609 -14.502 1.00 78.81 72 LEU A N 1
ATOM 552 C CA . LEU A 1 72 ? -2.391 5.817 -15.286 1.00 78.81 72 LEU A CA 1
ATOM 553 C C . LEU A 1 72 ? -0.899 5.970 -15.563 1.00 78.81 72 LEU A C 1
ATOM 555 O O . LEU A 1 72 ? -0.514 6.239 -16.695 1.00 78.81 72 LEU A O 1
ATOM 559 N N . TRP A 1 73 ? -0.055 5.708 -14.570 1.00 77.19 73 TRP A N 1
ATOM 560 C CA . TRP A 1 73 ? 1.396 5.779 -14.695 1.00 77.19 73 TRP A CA 1
ATOM 561 C C . TRP A 1 73 ? 1.940 4.784 -15.731 1.00 77.19 73 TRP A C 1
ATOM 563 O O . TRP A 1 73 ? 2.850 5.114 -16.492 1.00 77.19 73 TRP A O 1
ATOM 573 N N . LEU A 1 74 ? 1.317 3.604 -15.841 1.00 76.38 74 LEU A N 1
ATOM 574 C CA . LEU A 1 74 ? 1.577 2.614 -16.888 1.00 76.38 74 LEU A CA 1
ATOM 575 C C . LEU A 1 74 ? 1.263 3.147 -18.299 1.00 76.38 74 LEU A C 1
ATOM 577 O O . LEU A 1 74 ? 1.984 2.830 -19.247 1.00 76.38 74 LEU A O 1
ATOM 581 N N . LEU A 1 75 ? 0.189 3.929 -18.429 1.00 76.06 75 LEU A N 1
ATOM 582 C CA . LEU A 1 75 ? -0.333 4.447 -19.697 1.00 76.06 75 LEU A CA 1
ATOM 583 C C . LEU A 1 75 ? 0.350 5.748 -20.141 1.00 76.06 75 LEU A C 1
ATOM 585 O O . LEU A 1 75 ? 0.528 5.964 -21.333 1.00 76.06 75 LEU A O 1
ATOM 589 N N . THR A 1 76 ? 0.763 6.608 -19.207 1.00 74.31 76 THR A N 1
ATOM 590 C CA . THR A 1 76 ? 1.369 7.921 -19.499 1.00 74.31 76 THR A CA 1
ATOM 591 C C . THR A 1 76 ? 2.891 7.932 -19.369 1.00 74.31 76 THR A C 1
ATOM 593 O O . THR A 1 76 ? 3.474 8.962 -19.033 1.00 74.31 76 THR A O 1
ATOM 596 N N . ARG A 1 77 ? 3.559 6.808 -19.654 1.00 68.31 77 ARG A N 1
ATOM 597 C CA . ARG A 1 77 ? 5.032 6.720 -19.620 1.00 68.31 77 ARG A CA 1
ATOM 598 C C . ARG A 1 77 ? 5.727 7.711 -20.553 1.00 68.31 77 ARG A C 1
ATOM 600 O O . ARG A 1 77 ? 6.837 8.137 -20.253 1.00 68.31 77 ARG A O 1
ATOM 607 N N . ASP A 1 78 ? 5.060 8.105 -21.633 1.00 71.75 78 ASP A N 1
ATOM 608 C CA . ASP A 1 78 ? 5.621 8.997 -22.651 1.00 71.75 78 ASP A CA 1
ATOM 609 C C . ASP A 1 78 ? 5.501 10.489 -22.286 1.00 71.75 78 ASP A C 1
ATOM 611 O O . ASP A 1 78 ? 6.118 11.337 -22.929 1.00 71.75 78 ASP A O 1
ATOM 615 N N . ASN A 1 79 ? 4.720 10.838 -21.252 1.00 75.69 79 ASN A N 1
ATOM 616 C CA . ASN A 1 79 ? 4.481 12.225 -20.854 1.00 75.69 79 ASN A CA 1
ATOM 617 C C . ASN A 1 79 ? 5.112 12.541 -19.489 1.00 75.69 79 ASN A C 1
ATOM 619 O O . ASN A 1 79 ? 4.572 12.210 -18.431 1.00 75.69 79 ASN A O 1
ATOM 623 N N . THR A 1 80 ? 6.241 13.252 -19.522 1.00 73.19 80 THR A N 1
ATOM 624 C CA . THR A 1 80 ? 7.063 13.591 -18.350 1.00 73.19 80 THR A CA 1
ATOM 625 C C . THR A 1 80 ? 6.299 14.333 -17.248 1.00 73.19 80 THR A C 1
ATOM 627 O O . THR A 1 80 ? 6.551 14.093 -16.070 1.00 73.19 80 THR A O 1
ATOM 630 N N . LEU A 1 81 ? 5.351 15.215 -17.588 1.00 76.94 81 LEU A N 1
ATOM 631 C CA . LEU A 1 81 ? 4.603 15.985 -16.583 1.00 76.94 81 LEU A CA 1
ATOM 632 C C . LEU A 1 81 ? 3.614 15.104 -15.814 1.00 76.94 81 LEU A C 1
ATOM 634 O O . LEU A 1 81 ? 3.568 15.149 -14.585 1.00 76.94 81 LEU A O 1
ATOM 638 N N . LEU A 1 82 ? 2.860 14.269 -16.532 1.00 74.12 82 LEU A N 1
ATOM 639 C CA . LEU A 1 82 ? 1.935 13.307 -15.930 1.00 74.12 82 LEU A CA 1
ATOM 640 C C . LEU A 1 82 ? 2.683 12.276 -15.085 1.00 74.12 82 LEU A C 1
ATOM 642 O O . LEU A 1 82 ? 2.245 11.964 -13.982 1.00 74.12 82 LEU A O 1
ATOM 646 N N . PHE A 1 83 ? 3.845 11.816 -15.550 1.00 73.50 83 PHE A N 1
ATOM 647 C CA . PHE A 1 83 ? 4.705 10.906 -14.800 1.00 73.50 83 PHE A CA 1
ATOM 648 C C . PHE A 1 83 ? 5.116 11.478 -13.432 1.00 73.50 83 PHE A C 1
ATOM 650 O O . PHE A 1 83 ? 5.001 10.786 -12.421 1.00 73.50 83 PHE A O 1
ATOM 657 N N . VAL A 1 84 ? 5.548 12.745 -13.378 1.00 77.06 84 VAL A N 1
ATOM 658 C CA . VAL A 1 84 ? 5.963 13.398 -12.122 1.00 77.06 84 VAL A CA 1
ATOM 659 C C . VAL A 1 84 ? 4.780 13.561 -11.168 1.00 77.06 84 VAL A C 1
ATOM 661 O O . VAL A 1 84 ? 4.886 13.187 -10.000 1.00 77.06 84 VAL A O 1
ATOM 664 N N . VAL A 1 85 ? 3.639 14.054 -11.655 1.00 77.38 85 VAL A N 1
ATOM 665 C CA . VAL A 1 85 ? 2.444 14.246 -10.816 1.00 77.38 85 VAL A CA 1
ATOM 666 C C . VAL A 1 85 ? 1.936 12.912 -10.264 1.00 77.38 85 VAL A C 1
ATOM 668 O O . VAL A 1 85 ? 1.702 12.800 -9.062 1.00 77.38 85 VAL A O 1
ATOM 671 N N . LEU A 1 86 ? 1.824 11.885 -11.111 1.00 76.62 86 LEU A N 1
ATOM 672 C CA . LEU A 1 86 ? 1.356 10.557 -10.705 1.00 76.62 86 LEU A CA 1
ATOM 673 C C . LEU A 1 86 ? 2.310 9.891 -9.714 1.00 76.62 86 LEU A C 1
ATOM 675 O O . LEU A 1 86 ? 1.845 9.297 -8.746 1.00 76.62 86 LEU A O 1
ATOM 679 N N . SER A 1 87 ? 3.626 10.050 -9.894 1.00 71.12 87 SER A N 1
ATOM 680 C CA . SER A 1 87 ? 4.598 9.554 -8.914 1.00 71.12 87 SER A CA 1
ATOM 681 C C . SER A 1 87 ? 4.377 10.186 -7.537 1.00 71.12 87 SER A C 1
ATOM 683 O O . SER A 1 87 ? 4.379 9.478 -6.535 1.00 71.12 87 SER A O 1
ATOM 685 N N . GLY A 1 88 ? 4.074 11.489 -7.479 1.00 71.56 88 GLY A N 1
ATOM 686 C CA . GLY A 1 88 ? 3.734 12.179 -6.235 1.00 71.56 88 GLY A CA 1
ATOM 687 C C . GLY A 1 88 ? 2.483 11.614 -5.557 1.00 71.56 88 GLY A C 1
ATOM 688 O O . GLY A 1 88 ? 2.477 11.453 -4.339 1.00 71.56 88 GLY A O 1
ATOM 689 N N . VAL A 1 89 ? 1.453 11.259 -6.332 1.00 74.25 89 VAL A N 1
ATOM 690 C CA . VAL A 1 89 ? 0.219 10.645 -5.809 1.00 74.25 89 VAL A CA 1
ATOM 691 C C . VAL A 1 89 ? 0.482 9.242 -5.259 1.00 74.25 89 VAL A C 1
ATOM 693 O O . VAL A 1 89 ? 0.038 8.935 -4.155 1.00 74.25 89 VAL A O 1
ATOM 696 N N . VAL A 1 90 ? 1.245 8.415 -5.978 1.00 73.75 90 VAL A N 1
ATOM 697 C CA . VAL A 1 90 ? 1.634 7.068 -5.521 1.00 73.75 90 VAL A CA 1
ATOM 698 C C . VAL A 1 90 ? 2.453 7.145 -4.228 1.00 73.75 90 VAL A C 1
ATOM 700 O O . VAL A 1 90 ? 2.156 6.447 -3.262 1.00 73.75 90 VAL A O 1
ATOM 703 N N . PHE A 1 91 ? 3.440 8.046 -4.159 1.00 72.12 91 PHE A N 1
ATOM 704 C CA . PHE A 1 91 ? 4.227 8.247 -2.937 1.00 72.12 91 PHE A CA 1
ATOM 705 C C . PHE A 1 91 ? 3.387 8.757 -1.766 1.00 72.12 91 PHE A C 1
ATOM 707 O O . PHE A 1 91 ? 3.689 8.439 -0.617 1.00 72.12 91 PHE A O 1
ATOM 714 N N . PHE A 1 92 ? 2.341 9.536 -2.039 1.00 68.06 92 PHE A N 1
ATOM 715 C CA . PHE A 1 92 ? 1.409 9.968 -1.006 1.00 68.06 92 PHE A CA 1
ATOM 716 C C . PHE A 1 92 ? 0.560 8.797 -0.491 1.00 68.06 92 PHE A C 1
ATOM 718 O O . PHE A 1 92 ? 0.396 8.668 0.718 1.00 68.06 92 PHE A O 1
ATOM 725 N N . GLY A 1 93 ? 0.099 7.896 -1.368 1.00 68.00 93 GLY A N 1
ATOM 726 C CA . GLY A 1 93 ? -0.638 6.682 -0.981 1.00 68.00 93 GLY A CA 1
ATOM 727 C C . GLY A 1 93 ? 0.127 5.793 0.007 1.00 68.00 93 GLY A C 1
ATOM 728 O O . GLY A 1 93 ? -0.443 5.312 0.982 1.00 68.00 93 GLY A O 1
ATOM 729 N N . TRP A 1 94 ? 1.449 5.693 -0.143 1.00 67.62 94 TRP A N 1
ATOM 730 C CA . TRP A 1 94 ? 2.309 4.905 0.749 1.00 67.62 94 TRP A CA 1
ATOM 731 C C . TRP A 1 94 ? 2.255 5.317 2.234 1.00 67.62 94 TRP A C 1
ATOM 733 O O . TRP A 1 94 ? 2.433 4.481 3.121 1.00 67.62 94 TRP A O 1
ATOM 743 N N . GLY A 1 95 ? 2.013 6.599 2.531 1.00 65.56 95 GLY A N 1
ATOM 744 C CA . GLY A 1 95 ? 1.930 7.101 3.910 1.00 65.56 95 GLY A CA 1
ATOM 745 C C . GLY A 1 95 ? 0.641 6.703 4.639 1.00 65.56 95 GLY A C 1
ATOM 746 O O . GLY A 1 95 ? 0.595 6.714 5.869 1.00 65.56 95 GLY A O 1
ATOM 747 N N . GLU A 1 96 ? -0.394 6.328 3.888 1.00 68.38 96 GLU A N 1
ATOM 748 C CA . GLU A 1 96 ? -1.717 5.969 4.396 1.00 68.38 96 GLU A CA 1
ATOM 749 C C . GLU A 1 96 ? -1.685 4.649 5.172 1.00 68.38 96 GLU A C 1
ATOM 751 O O . GLU A 1 96 ? -2.186 4.557 6.297 1.00 68.38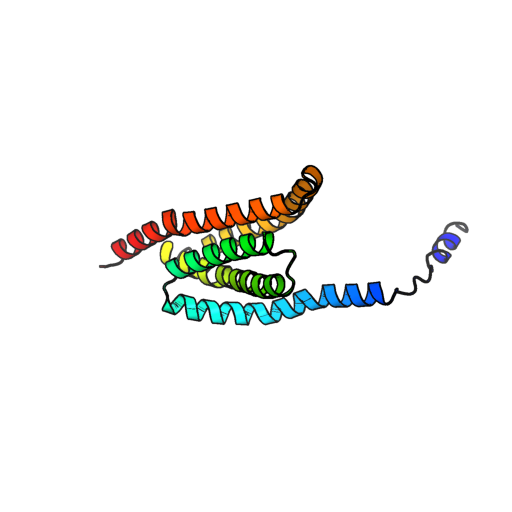 96 GLU A O 1
ATOM 756 N N . ILE A 1 97 ? -0.961 3.671 4.628 1.00 70.31 97 ILE A N 1
ATOM 757 C CA . ILE A 1 97 ? -0.838 2.313 5.161 1.00 70.31 97 ILE A CA 1
ATOM 758 C C . ILE A 1 97 ? -0.334 2.321 6.616 1.00 70.31 97 ILE A C 1
ATOM 760 O O . ILE A 1 97 ? -0.881 1.637 7.482 1.00 70.31 97 ILE A O 1
ATOM 764 N N . PHE A 1 98 ? 0.668 3.144 6.934 1.00 65.88 98 PHE A N 1
ATOM 765 C CA . PHE A 1 98 ? 1.261 3.177 8.277 1.00 65.88 98 PHE A CA 1
ATOM 766 C C . PHE A 1 98 ? 0.353 3.790 9.349 1.00 65.88 98 PHE A C 1
ATOM 768 O O . PHE A 1 98 ? 0.522 3.492 10.529 1.00 65.88 98 PHE A O 1
ATOM 775 N N . SER A 1 99 ? -0.607 4.637 8.967 1.00 68.88 99 SER A N 1
ATOM 776 C CA . SER A 1 99 ? -1.520 5.295 9.910 1.00 68.88 99 SER A CA 1
ATOM 777 C C . SER A 1 99 ? -2.850 4.544 10.043 1.00 68.88 99 SER A C 1
ATOM 779 O O . SER A 1 99 ? -3.399 4.405 11.143 1.00 68.88 99 SER A O 1
ATOM 781 N N . LEU A 1 100 ? -3.361 3.998 8.936 1.00 70.62 100 LEU A N 1
ATOM 782 C CA . LEU A 1 100 ? -4.690 3.397 8.890 1.00 70.62 100 LEU A CA 1
ATOM 783 C C . LEU A 1 100 ? -4.744 1.929 9.313 1.00 70.62 100 LEU A C 1
ATOM 785 O O . LEU A 1 100 ? -5.712 1.521 9.960 1.00 70.62 100 LEU A O 1
ATOM 789 N N . PHE A 1 101 ? -3.717 1.130 9.030 1.00 72.25 101 PHE A N 1
ATOM 790 C CA . PHE A 1 101 ? -3.695 -0.271 9.461 1.00 72.25 101 PHE A CA 1
ATOM 791 C C . PHE A 1 101 ? -3.667 -0.464 10.987 1.00 72.25 101 PHE A C 1
ATOM 793 O O . PHE A 1 101 ? -4.505 -1.228 11.476 1.00 72.25 101 PHE A O 1
ATOM 800 N N . PRO A 1 102 ? -2.785 0.201 11.768 1.00 69.94 102 PRO A N 1
ATOM 801 C CA . PRO A 1 102 ? -2.792 0.059 13.229 1.00 69.94 102 PRO A CA 1
ATOM 802 C C . PRO A 1 102 ? -4.125 0.473 13.838 1.00 69.94 102 PRO A C 1
ATOM 804 O O . PRO A 1 102 ? -4.673 -0.232 14.680 1.00 69.94 102 PRO A O 1
ATOM 807 N N . SER A 1 103 ? -4.654 1.602 13.373 1.00 72.62 103 SER A N 1
ATOM 808 C CA . SER A 1 103 ? -5.880 2.187 13.896 1.00 72.62 103 SER A CA 1
ATOM 809 C C . SER A 1 103 ? -7.115 1.337 13.579 1.00 72.62 103 SER A C 1
ATOM 811 O O . SER A 1 103 ? -7.983 1.145 14.428 1.00 72.62 103 SER A O 1
ATOM 813 N N . THR A 1 104 ? -7.164 0.723 12.398 1.00 71.31 104 THR A N 1
ATOM 814 C CA . THR A 1 104 ? -8.262 -0.186 12.039 1.00 71.31 104 THR A CA 1
ATOM 815 C C . THR A 1 104 ? -8.143 -1.546 12.728 1.00 71.31 104 THR A C 1
ATOM 817 O O . THR A 1 104 ? -9.158 -2.153 13.079 1.00 71.31 104 THR A O 1
ATOM 820 N N . LEU A 1 105 ? -6.921 -2.021 12.989 1.00 73.81 105 LEU A N 1
ATOM 821 C CA . LEU A 1 105 ? -6.692 -3.207 13.815 1.00 73.81 105 LEU A CA 1
ATOM 822 C C . LEU A 1 105 ? -7.176 -3.004 15.252 1.00 73.81 105 LEU A C 1
ATOM 824 O O . LEU A 1 105 ? -7.881 -3.871 15.769 1.00 73.81 105 LEU A O 1
ATOM 828 N N . THR A 1 106 ? -6.822 -1.881 15.886 1.00 70.75 106 THR A N 1
ATOM 829 C CA . THR A 1 106 ? -7.273 -1.565 17.250 1.00 70.75 106 THR A CA 1
ATOM 830 C C . THR A 1 106 ? -8.788 -1.426 17.315 1.00 70.75 106 THR A C 1
ATOM 832 O O . THR A 1 106 ? -9.403 -1.948 18.242 1.00 70.75 106 THR A O 1
ATOM 835 N N . ASP A 1 107 ? -9.403 -0.820 16.295 1.00 70.75 107 ASP A N 1
ATOM 836 C CA . ASP A 1 107 ? -10.858 -0.656 16.227 1.00 70.75 107 ASP A CA 1
ATOM 837 C C . ASP A 1 107 ? -11.605 -1.983 16.021 1.00 70.75 107 ASP A C 1
ATOM 839 O O . ASP A 1 107 ? -12.750 -2.111 16.445 1.00 70.75 107 ASP A O 1
ATOM 843 N N . THR A 1 108 ? -10.987 -2.969 15.359 1.00 68.75 108 THR A N 1
ATOM 844 C CA . THR A 1 108 ? -11.654 -4.234 14.991 1.00 68.75 108 THR A CA 1
ATOM 845 C C . THR A 1 108 ? -11.401 -5.359 15.996 1.00 68.75 108 THR A C 1
ATOM 847 O O . THR A 1 108 ? -12.298 -6.154 16.273 1.00 68.75 108 THR A O 1
ATOM 850 N N . PHE A 1 109 ? -10.180 -5.454 16.531 1.00 69.38 109 PHE A N 1
ATOM 851 C CA . PHE A 1 109 ? -9.757 -6.535 17.432 1.00 69.38 109 PHE A CA 1
ATOM 852 C C . PHE A 1 109 ? -9.637 -6.097 18.899 1.00 69.38 109 PHE A C 1
ATOM 854 O O . PHE A 1 109 ? -9.434 -6.943 19.772 1.00 69.38 109 PHE A O 1
ATOM 861 N N . GLY A 1 110 ? -9.789 -4.800 19.178 1.00 66.38 110 GLY A N 1
ATOM 862 C CA . GLY A 1 110 ? -9.634 -4.222 20.508 1.00 66.38 110 GLY A CA 1
ATOM 863 C C . GLY A 1 110 ? -8.171 -4.051 20.931 1.00 66.38 110 GLY A C 1
ATOM 864 O O . GLY A 1 110 ? -7.245 -4.649 20.381 1.00 66.38 110 GLY A O 1
ATOM 865 N N . GLU A 1 111 ? -7.955 -3.234 21.959 1.00 69.81 111 GLU A N 1
ATOM 866 C CA . GLU A 1 111 ? -6.611 -2.842 22.412 1.00 69.81 111 GLU A CA 1
ATOM 867 C C . GLU A 1 111 ? -5.832 -3.986 23.086 1.00 69.81 111 GLU A C 1
ATOM 869 O O . GLU A 1 111 ? -4.603 -4.009 23.066 1.00 69.81 111 GLU A O 1
ATOM 874 N N . LYS A 1 112 ? -6.534 -4.990 23.630 1.00 73.44 112 LYS A N 1
ATOM 875 C CA . LYS A 1 112 ? -5.947 -6.064 24.452 1.00 73.44 112 LYS A CA 1
ATOM 876 C C . LYS A 1 112 ? -4.914 -6.930 23.715 1.00 73.44 112 LYS A C 1
ATOM 878 O O . LYS A 1 112 ? -3.976 -7.420 24.339 1.00 73.44 112 LYS A O 1
ATOM 883 N N . HIS A 1 113 ? -5.077 -7.123 22.405 1.00 76.00 113 HIS A N 1
ATOM 884 C CA . HIS A 1 113 ? -4.152 -7.899 21.563 1.00 76.00 113 HIS A CA 1
ATOM 885 C C . HIS A 1 113 ? -3.609 -7.091 20.374 1.00 76.00 113 HIS A C 1
ATOM 887 O O . HIS A 1 113 ? -3.078 -7.666 19.421 1.00 76.00 113 HIS A O 1
ATOM 893 N N . ALA A 1 114 ? -3.705 -5.759 20.433 1.00 75.12 114 ALA A N 1
ATOM 894 C CA . ALA A 1 114 ? -3.302 -4.877 19.343 1.00 75.12 114 ALA A CA 1
ATOM 895 C C . ALA A 1 114 ? -1.825 -5.057 18.959 1.00 75.12 114 ALA A C 1
ATOM 897 O O . ALA A 1 114 ? -1.520 -5.227 17.782 1.00 75.12 114 ALA A O 1
ATOM 898 N N . THR A 1 115 ? -0.918 -5.122 19.939 1.00 80.12 115 THR A N 1
ATOM 899 C CA . THR A 1 115 ? 0.528 -5.274 19.697 1.00 80.12 115 THR A CA 1
ATOM 900 C C . THR A 1 115 ? 0.872 -6.576 18.972 1.00 80.12 115 THR A C 1
ATOM 902 O O . THR A 1 115 ? 1.682 -6.569 18.048 1.00 80.12 115 THR A O 1
ATOM 905 N N . THR A 1 116 ? 0.241 -7.694 19.345 1.00 83.69 116 THR A N 1
ATOM 906 C CA . THR A 1 116 ? 0.484 -8.998 18.707 1.00 83.69 116 THR A CA 1
ATOM 907 C C . THR A 1 116 ? -0.012 -9.008 17.263 1.00 83.69 116 THR A C 1
ATOM 909 O O . THR A 1 116 ? 0.715 -9.431 16.367 1.00 83.69 116 THR A O 1
ATOM 912 N N . ASN A 1 117 ? -1.220 -8.492 17.019 1.00 82.56 117 ASN A N 1
ATOM 913 C CA . ASN A 1 117 ? -1.785 -8.404 15.669 1.00 82.56 117 ASN A CA 1
ATOM 914 C C . ASN A 1 117 ? -0.971 -7.462 14.775 1.00 82.56 117 ASN A C 1
ATOM 916 O O . ASN A 1 117 ? -0.731 -7.762 13.607 1.00 82.56 117 ASN A O 1
ATOM 920 N N . TYR A 1 118 ? -0.490 -6.355 15.342 1.00 81.56 118 TYR A N 1
ATOM 921 C CA . TYR A 1 118 ? 0.405 -5.438 14.651 1.00 81.56 118 TYR A CA 1
ATOM 922 C C . TYR A 1 118 ? 1.734 -6.115 14.296 1.00 81.56 118 TYR A C 1
ATOM 924 O O . TYR A 1 118 ? 2.203 -5.993 13.168 1.00 81.56 118 TYR A O 1
ATOM 932 N N . GLY A 1 119 ? 2.292 -6.922 15.204 1.00 85.31 119 GLY A N 1
ATOM 933 C CA . GLY A 1 119 ? 3.472 -7.745 14.931 1.00 85.31 119 GLY A CA 1
ATOM 934 C C . GLY A 1 119 ? 3.297 -8.652 13.709 1.00 85.31 119 GLY A C 1
ATOM 935 O O . GLY A 1 119 ? 4.173 -8.686 12.846 1.00 85.31 119 GLY A O 1
ATOM 936 N N . PHE A 1 120 ? 2.145 -9.318 13.572 1.00 86.69 120 PHE A N 1
ATOM 937 C CA . PHE A 1 120 ? 1.846 -10.141 12.393 1.00 86.69 120 PHE A CA 1
ATOM 938 C C . PHE A 1 120 ? 1.797 -9.335 11.087 1.00 86.69 120 PHE A C 1
ATOM 940 O O . PHE A 1 120 ? 2.307 -9.817 10.074 1.00 86.69 120 PHE A O 1
ATOM 947 N N . LEU A 1 121 ? 1.254 -8.110 11.095 1.00 83.75 121 LEU A N 1
ATOM 948 C CA . LEU A 1 121 ? 1.288 -7.243 9.909 1.00 83.75 121 LEU A CA 1
ATOM 949 C C . LEU A 1 121 ? 2.722 -6.917 9.482 1.00 83.75 121 LEU A C 1
ATOM 951 O O . LEU A 1 121 ? 3.049 -7.025 8.301 1.00 83.75 121 LEU A O 1
ATOM 955 N N . TYR A 1 122 ? 3.600 -6.585 10.432 1.00 85.12 122 TYR A N 1
ATOM 956 C CA . TYR A 1 122 ? 5.005 -6.304 10.118 1.00 85.12 122 TYR A CA 1
ATOM 957 C C . TYR A 1 122 ? 5.764 -7.548 9.662 1.00 85.12 122 TYR A C 1
ATOM 959 O O . TYR A 1 122 ? 6.643 -7.444 8.808 1.00 85.12 122 TYR A O 1
ATOM 967 N N . MET A 1 123 ? 5.417 -8.735 10.169 1.00 90.44 123 MET A N 1
ATOM 968 C CA . MET A 1 123 ? 5.971 -9.983 9.638 1.00 90.44 123 MET A CA 1
ATOM 969 C C . MET A 1 123 ? 5.548 -10.204 8.183 1.00 90.44 123 MET A C 1
ATOM 971 O O . MET A 1 123 ? 6.396 -10.536 7.355 1.00 90.44 123 MET A O 1
ATOM 975 N N . ALA A 1 124 ? 4.276 -9.967 7.846 1.00 86.81 124 ALA A N 1
ATOM 976 C CA . ALA A 1 124 ? 3.800 -10.047 6.466 1.00 86.81 124 ALA A CA 1
ATOM 977 C C . ALA A 1 124 ? 4.526 -9.038 5.556 1.00 86.81 124 ALA A C 1
ATOM 979 O O . ALA A 1 124 ? 4.980 -9.409 4.473 1.00 86.81 124 ALA A O 1
ATOM 980 N N . GLN A 1 125 ? 4.729 -7.800 6.023 1.00 85.38 125 GLN A N 1
ATOM 981 C CA . GLN A 1 125 ? 5.521 -6.788 5.315 1.00 85.38 125 GLN A CA 1
ATOM 982 C C . GLN A 1 125 ? 6.981 -7.227 5.117 1.00 85.38 125 GLN A C 1
ATOM 984 O O . GLN A 1 125 ? 7.542 -7.052 4.032 1.00 85.38 125 GLN A O 1
ATOM 989 N N . GLY A 1 126 ? 7.604 -7.819 6.138 1.00 86.56 126 GLY A N 1
ATOM 990 C CA . GLY A 1 126 ? 8.966 -8.348 6.055 1.00 86.56 126 GLY A CA 1
ATOM 991 C C . GLY A 1 126 ? 9.091 -9.460 5.012 1.00 86.56 126 GLY A C 1
ATOM 992 O O . GLY A 1 126 ? 9.985 -9.413 4.168 1.00 86.56 126 GLY A O 1
ATOM 993 N N . ILE A 1 127 ? 8.152 -10.411 5.003 1.00 91.94 127 ILE A N 1
ATOM 994 C CA . ILE A 1 127 ? 8.072 -11.470 3.985 1.00 91.94 127 ILE A CA 1
ATOM 995 C C . ILE A 1 127 ? 7.916 -10.842 2.592 1.00 91.94 127 ILE A C 1
ATOM 997 O O . ILE A 1 127 ? 8.700 -11.142 1.693 1.00 91.94 127 ILE A O 1
ATOM 1001 N N . GLY A 1 128 ? 6.974 -9.909 2.422 1.00 86.12 128 GLY A N 1
ATOM 1002 C CA . GLY A 1 128 ? 6.778 -9.192 1.160 1.00 86.12 128 GLY A CA 1
ATOM 1003 C C . GLY A 1 128 ? 8.040 -8.471 0.674 1.00 86.12 128 GLY A C 1
ATOM 1004 O O . GLY A 1 128 ? 8.355 -8.517 -0.512 1.00 86.12 128 GLY A O 1
ATOM 1005 N N . SER A 1 129 ? 8.820 -7.888 1.586 1.00 86.50 129 SER A N 1
ATOM 1006 C CA . SER A 1 129 ? 10.058 -7.165 1.253 1.00 86.50 129 SER A CA 1
ATOM 1007 C C . SER A 1 129 ? 11.196 -8.102 0.832 1.00 86.50 129 SER A C 1
ATOM 1009 O O . SER A 1 129 ? 11.972 -7.771 -0.062 1.00 86.50 129 SER A O 1
ATOM 1011 N N . ILE A 1 130 ? 11.285 -9.290 1.442 1.00 91.31 130 ILE A N 1
ATOM 1012 C CA . ILE A 1 130 ? 12.295 -10.306 1.108 1.00 91.31 130 ILE A CA 1
ATOM 1013 C C . ILE A 1 130 ? 11.997 -10.946 -0.252 1.00 91.31 130 ILE A C 1
ATOM 1015 O O . ILE A 1 130 ? 12.904 -11.117 -1.066 1.00 91.31 130 ILE A O 1
ATOM 1019 N N . PHE A 1 131 ? 10.736 -11.305 -0.507 1.00 89.62 131 PHE A N 1
ATOM 1020 C CA . PHE A 1 131 ? 10.356 -12.023 -1.725 1.00 89.62 131 PHE A CA 1
ATOM 1021 C C . PHE A 1 131 ? 10.024 -11.099 -2.903 1.00 89.62 131 PHE A C 1
ATOM 1023 O O . PHE A 1 131 ? 10.223 -11.497 -4.050 1.00 89.62 131 PHE A O 1
ATOM 1030 N N . GLY A 1 132 ? 9.565 -9.871 -2.651 1.00 85.94 132 GLY A N 1
ATOM 1031 C CA . GLY A 1 132 ? 9.078 -8.955 -3.684 1.00 85.94 132 GLY A CA 1
ATOM 1032 C C . GLY A 1 132 ? 10.141 -8.569 -4.710 1.00 85.94 132 GLY A C 1
ATOM 1033 O O . GLY A 1 132 ? 9.896 -8.669 -5.910 1.00 85.94 132 GLY A O 1
ATOM 1034 N N . GLY A 1 133 ? 11.344 -8.200 -4.257 1.00 87.25 133 GLY A N 1
ATOM 1035 C CA . GLY A 1 133 ? 12.450 -7.820 -5.144 1.00 87.25 133 GLY A CA 1
ATOM 1036 C C . GLY A 1 133 ? 12.882 -8.951 -6.090 1.00 87.25 133 GLY A C 1
ATOM 1037 O O . GLY A 1 133 ? 12.827 -8.773 -7.310 1.00 87.25 133 GLY A O 1
ATOM 1038 N N . PRO A 1 134 ? 13.268 -10.133 -5.568 1.00 90.81 134 PRO A N 1
ATOM 1039 C CA . PRO A 1 134 ? 13.632 -11.278 -6.399 1.00 90.81 134 PRO A CA 1
ATOM 1040 C C . PRO A 1 134 ? 12.501 -11.742 -7.322 1.00 90.81 134 PRO A C 1
ATOM 1042 O O . PRO A 1 134 ? 12.761 -12.066 -8.479 1.00 90.81 134 PRO A O 1
ATOM 1045 N N . LEU A 1 135 ? 11.249 -11.754 -6.850 1.00 88.25 135 LEU A N 1
ATOM 1046 C CA . LEU A 1 135 ? 10.104 -12.162 -7.667 1.00 88.25 135 LEU A CA 1
ATOM 1047 C C . LEU A 1 135 ? 9.864 -11.190 -8.828 1.00 88.25 135 LEU A C 1
ATOM 1049 O O . LEU A 1 135 ? 9.673 -11.637 -9.958 1.00 88.25 135 LEU A O 1
ATOM 1053 N N . ALA A 1 136 ? 9.938 -9.881 -8.576 1.00 86.25 136 ALA A N 1
ATOM 1054 C CA . ALA A 1 136 ? 9.822 -8.855 -9.610 1.00 86.25 136 ALA A CA 1
ATOM 1055 C C . ALA A 1 136 ? 10.945 -8.969 -10.653 1.00 86.25 136 ALA A C 1
ATOM 1057 O O . ALA A 1 136 ? 10.678 -8.909 -11.854 1.00 86.25 136 ALA A O 1
ATOM 1058 N N . ALA A 1 137 ? 12.183 -9.204 -10.207 1.00 86.81 137 ALA A N 1
ATOM 1059 C CA . ALA A 1 137 ? 13.321 -9.418 -11.097 1.00 86.81 137 ALA A CA 1
ATOM 1060 C C . ALA A 1 137 ? 13.125 -10.660 -11.983 1.00 86.81 137 ALA A C 1
ATOM 1062 O O . ALA A 1 137 ? 13.289 -10.576 -13.199 1.00 86.81 137 ALA A O 1
ATOM 1063 N N . ARG A 1 138 ? 12.686 -11.790 -11.407 1.00 89.19 138 ARG A N 1
ATOM 1064 C CA . ARG A 1 138 ? 12.394 -13.017 -12.167 1.00 89.19 138 ARG A CA 1
ATOM 1065 C C . ARG A 1 138 ? 11.246 -12.843 -13.155 1.00 89.19 138 ARG A C 1
ATOM 1067 O O . ARG A 1 138 ? 11.350 -13.309 -14.286 1.00 89.19 138 ARG A O 1
ATOM 1074 N N . LEU A 1 139 ? 10.171 -12.158 -12.763 1.00 87.50 139 LEU A N 1
ATOM 1075 C CA . LEU A 1 139 ? 9.065 -11.862 -13.676 1.00 87.50 139 LEU A CA 1
ATOM 1076 C C . LEU A 1 139 ? 9.548 -11.048 -14.877 1.00 87.50 139 LEU A C 1
ATOM 1078 O O . LEU A 1 139 ? 9.188 -11.359 -16.013 1.00 87.50 139 LEU A O 1
ATOM 1082 N N . HIS A 1 140 ? 10.379 -10.035 -14.626 1.00 88.12 140 HIS A N 1
ATOM 1083 C CA . HIS A 1 140 ? 10.952 -9.201 -15.673 1.00 88.12 140 HIS A CA 1
ATOM 1084 C C . HIS A 1 140 ? 11.898 -9.995 -16.589 1.00 88.12 140 HIS A C 1
ATOM 1086 O O . HIS A 1 140 ? 11.823 -9.844 -17.803 1.00 88.12 140 HIS A O 1
ATOM 1092 N N . GLU A 1 141 ? 12.737 -10.879 -16.040 1.00 88.56 141 GLU A N 1
ATOM 1093 C CA . GLU A 1 141 ? 13.626 -11.753 -16.823 1.00 88.56 141 GLU A CA 1
ATOM 1094 C C . GLU A 1 141 ? 12.858 -12.671 -17.787 1.00 88.56 141 GLU A C 1
ATOM 1096 O O . GLU A 1 141 ? 13.291 -12.866 -18.919 1.00 88.56 141 GLU A O 1
ATOM 1101 N N . VAL A 1 142 ? 11.719 -13.222 -17.356 1.00 88.69 142 VAL A N 1
ATOM 1102 C CA . VAL A 1 142 ? 10.932 -14.171 -18.163 1.00 88.69 142 VAL A CA 1
ATOM 1103 C C . VAL A 1 142 ? 10.054 -13.464 -19.198 1.00 88.69 142 VAL A C 1
ATOM 1105 O O . VAL A 1 142 ? 9.918 -13.947 -20.319 1.00 88.69 142 VAL A O 1
ATOM 1108 N N . THR A 1 143 ? 9.442 -12.333 -18.842 1.00 86.75 143 THR A N 1
ATOM 1109 C CA . THR A 1 143 ? 8.509 -11.619 -19.737 1.00 86.75 143 THR A CA 1
ATOM 1110 C C . THR A 1 143 ? 9.174 -10.542 -20.587 1.00 86.75 143 THR A C 1
ATOM 1112 O O . THR A 1 143 ? 8.583 -10.091 -21.566 1.00 86.75 143 THR A O 1
ATOM 1115 N N . GLY A 1 144 ? 10.374 -10.095 -20.214 1.00 83.31 144 GLY A N 1
ATOM 1116 C CA . GLY A 1 144 ? 11.087 -9.003 -20.877 1.00 83.31 144 GLY A CA 1
ATOM 1117 C C . GLY A 1 144 ? 10.402 -7.636 -20.758 1.00 83.31 144 GLY A C 1
ATOM 1118 O O . GLY A 1 144 ? 10.791 -6.704 -21.459 1.00 83.31 144 GLY A O 1
ATOM 1119 N N . SER A 1 145 ? 9.369 -7.497 -19.917 1.00 81.50 145 SER A N 1
ATOM 1120 C CA . SER A 1 145 ? 8.569 -6.276 -19.817 1.00 81.50 145 SER A CA 1
ATOM 1121 C C . SER A 1 145 ? 8.205 -5.938 -18.376 1.00 81.50 145 SER A C 1
ATOM 1123 O O . SER A 1 145 ? 7.576 -6.717 -17.661 1.00 81.50 145 SER A O 1
ATOM 1125 N N . TRP A 1 146 ? 8.520 -4.708 -17.966 1.00 79.81 146 TRP A N 1
ATOM 1126 C CA . TRP A 1 146 ? 8.116 -4.154 -16.669 1.00 79.81 146 TRP A CA 1
ATOM 1127 C C . TRP A 1 146 ? 6.603 -3.979 -16.536 1.00 79.81 146 TRP A C 1
ATOM 1129 O O . TRP A 1 146 ? 6.088 -3.881 -15.425 1.00 79.81 146 TRP A O 1
ATOM 1139 N N . VAL A 1 147 ? 5.876 -3.963 -17.657 1.00 83.88 147 VAL A N 1
ATOM 1140 C CA . VAL A 1 147 ? 4.418 -3.817 -17.664 1.00 83.88 147 VAL A CA 1
ATOM 1141 C C . VAL A 1 147 ? 3.753 -4.928 -16.860 1.00 83.88 147 VAL A C 1
ATOM 1143 O O . VAL A 1 147 ? 2.840 -4.647 -16.091 1.00 83.88 147 VAL A O 1
ATOM 1146 N N . VAL A 1 148 ? 4.245 -6.163 -16.984 1.00 83.62 148 VAL A N 1
ATOM 1147 C CA . VAL A 1 148 ? 3.669 -7.321 -16.290 1.00 83.62 148 VAL A CA 1
ATOM 1148 C C . VAL A 1 148 ? 3.907 -7.233 -14.784 1.00 83.62 148 VAL A C 1
ATOM 1150 O O . VAL A 1 148 ? 2.995 -7.501 -14.009 1.00 83.62 148 VAL A O 1
ATOM 1153 N N . VAL A 1 149 ? 5.097 -6.792 -14.361 1.00 86.81 149 VAL A N 1
ATOM 1154 C CA . VAL A 1 149 ? 5.420 -6.594 -12.939 1.00 86.81 149 VAL A CA 1
ATOM 1155 C C . VAL A 1 149 ? 4.460 -5.582 -12.314 1.00 86.81 149 VAL A C 1
ATOM 1157 O O . VAL A 1 149 ? 3.837 -5.871 -11.296 1.00 86.81 149 VAL A O 1
ATOM 1160 N N . PHE A 1 150 ? 4.280 -4.425 -12.957 1.00 84.62 150 PHE A N 1
ATOM 1161 C CA . PHE A 1 150 ? 3.356 -3.402 -12.467 1.00 84.62 150 PHE A CA 1
ATOM 1162 C C . PHE A 1 150 ? 1.894 -3.849 -12.527 1.00 84.62 150 PHE A C 1
ATOM 1164 O O . PHE A 1 150 ? 1.143 -3.543 -11.610 1.00 84.62 150 PHE A O 1
ATOM 1171 N N . ALA A 1 151 ? 1.487 -4.618 -13.540 1.00 85.44 151 ALA A N 1
ATOM 1172 C CA . ALA A 1 151 ? 0.135 -5.169 -13.613 1.00 85.44 151 ALA A CA 1
ATOM 1173 C C . ALA A 1 151 ? -0.173 -6.117 -12.442 1.00 85.44 151 ALA A C 1
ATOM 1175 O O . ALA A 1 151 ? -1.272 -6.070 -11.889 1.00 85.44 151 ALA A O 1
ATOM 1176 N N . VAL A 1 152 ? 0.798 -6.938 -12.023 1.00 87.56 152 VAL A N 1
ATOM 1177 C CA . VAL A 1 152 ? 0.652 -7.793 -10.835 1.00 87.56 152 VAL A CA 1
ATOM 1178 C C . VAL A 1 152 ? 0.496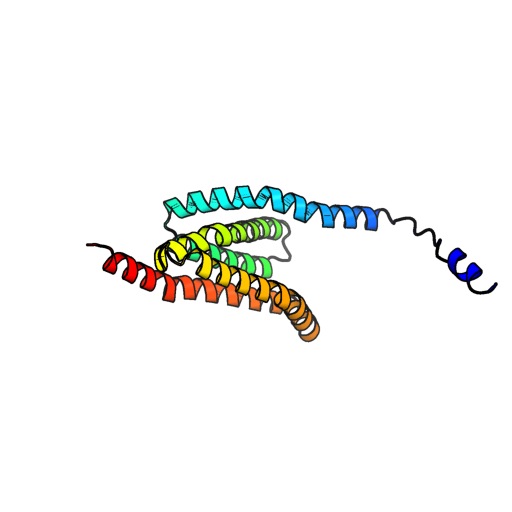 -6.942 -9.576 1.00 87.56 152 VAL A C 1
ATOM 1180 O O . VAL A 1 152 ? -0.426 -7.193 -8.805 1.00 87.56 152 VAL A O 1
ATOM 1183 N N . VAL A 1 153 ? 1.322 -5.909 -9.391 1.00 86.19 153 VAL A N 1
ATOM 1184 C CA . VAL A 1 153 ? 1.205 -5.000 -8.235 1.00 86.19 153 VAL A CA 1
ATOM 1185 C C . VAL A 1 153 ? -0.165 -4.313 -8.210 1.00 86.19 153 VAL A C 1
ATOM 1187 O O . VAL A 1 153 ? -0.874 -4.424 -7.218 1.00 86.19 153 VAL A O 1
ATOM 1190 N N . ILE A 1 154 ? -0.605 -3.742 -9.337 1.00 86.12 154 ILE A N 1
ATOM 1191 C CA . ILE A 1 154 ? -1.933 -3.118 -9.467 1.00 86.12 154 ILE A CA 1
ATOM 1192 C C . ILE A 1 154 ? -3.046 -4.111 -9.109 1.00 86.12 154 ILE A C 1
ATOM 1194 O O . ILE A 1 154 ? -4.002 -3.758 -8.422 1.00 86.12 154 ILE A O 1
ATOM 1198 N N . SER A 1 155 ? -2.941 -5.368 -9.553 1.00 87.12 155 SER A N 1
ATOM 1199 C CA . SER A 1 155 ? -3.950 -6.384 -9.237 1.00 87.12 155 SER A CA 1
ATOM 1200 C C . SER A 1 155 ? -4.018 -6.707 -7.741 1.00 87.12 155 SER A C 1
ATOM 1202 O O . SER A 1 155 ? -5.110 -6.930 -7.217 1.00 87.12 155 SER A O 1
ATOM 1204 N N . LEU A 1 156 ? -2.877 -6.680 -7.044 1.00 86.19 156 LEU A N 1
ATOM 1205 C CA . LEU A 1 156 ? -2.805 -6.871 -5.596 1.00 86.19 156 LEU A CA 1
ATOM 1206 C C . LEU A 1 156 ? -3.379 -5.665 -4.839 1.00 86.19 156 LEU A C 1
ATOM 1208 O O . LEU A 1 156 ? -4.096 -5.866 -3.857 1.00 86.19 156 LEU A O 1
ATOM 1212 N N . ASP A 1 157 ? -3.154 -4.440 -5.318 1.00 85.19 157 ASP A N 1
ATOM 1213 C CA . ASP A 1 157 ? -3.743 -3.228 -4.731 1.00 85.19 157 ASP A CA 1
ATOM 1214 C C . ASP A 1 157 ? -5.266 -3.228 -4.881 1.00 85.19 157 ASP A C 1
ATOM 1216 O O . ASP A 1 157 ? -6.000 -3.015 -3.914 1.00 85.19 157 ASP A O 1
ATOM 1220 N N . VAL A 1 158 ? -5.767 -3.567 -6.073 1.00 84.69 158 VAL A N 1
ATOM 1221 C CA . VAL A 1 158 ? -7.209 -3.700 -6.327 1.00 84.69 158 VAL A CA 1
ATOM 1222 C C . VAL A 1 158 ? -7.813 -4.809 -5.464 1.00 84.69 158 VAL A C 1
ATOM 1224 O O . VAL A 1 158 ? -8.879 -4.617 -4.878 1.00 84.69 158 VAL A O 1
ATOM 1227 N N . LEU A 1 159 ? -7.137 -5.954 -5.333 1.00 87.06 159 LEU A N 1
ATOM 1228 C CA . LEU A 1 159 ? -7.577 -7.030 -4.444 1.00 87.06 159 LEU A CA 1
ATOM 1229 C C . LEU A 1 159 ? -7.646 -6.557 -2.985 1.00 87.06 159 LEU A C 1
ATOM 1231 O O . LEU A 1 159 ? -8.612 -6.862 -2.286 1.00 87.06 159 LEU A O 1
ATOM 1235 N N . THR A 1 160 ? -6.666 -5.774 -2.537 1.00 82.56 160 THR A N 1
ATOM 1236 C CA . THR A 1 160 ? -6.629 -5.204 -1.184 1.00 82.56 160 THR A CA 1
ATOM 1237 C C . THR A 1 160 ? -7.770 -4.212 -0.969 1.00 82.56 160 THR A C 1
ATOM 1239 O O . THR A 1 160 ? -8.481 -4.310 0.033 1.00 82.56 160 THR A O 1
ATOM 1242 N N . ALA A 1 161 ? -8.037 -3.331 -1.937 1.00 81.19 161 ALA A N 1
ATOM 1243 C CA . ALA A 1 161 ? -9.179 -2.418 -1.905 1.00 81.19 161 ALA A CA 1
ATOM 1244 C C . ALA A 1 161 ? -10.519 -3.176 -1.821 1.00 81.19 161 ALA A C 1
ATOM 1246 O O . ALA A 1 161 ? -11.410 -2.806 -1.050 1.00 81.19 161 ALA A O 1
ATOM 1247 N N . LEU A 1 162 ? -10.658 -4.275 -2.571 1.00 82.81 162 LEU A N 1
ATOM 1248 C CA . LEU A 1 162 ? -11.842 -5.135 -2.518 1.00 82.81 162 LEU A CA 1
ATOM 1249 C C . LEU A 1 162 ? -11.988 -5.821 -1.156 1.00 82.81 162 LEU A C 1
ATOM 1251 O O . LEU A 1 162 ? -13.087 -5.834 -0.598 1.00 82.81 162 LEU A O 1
ATOM 1255 N N . LEU A 1 163 ? -10.900 -6.349 -0.590 1.00 81.00 163 LEU A N 1
ATOM 1256 C CA . LEU A 1 163 ? -10.902 -6.956 0.743 1.00 81.00 163 LEU A CA 1
ATOM 1257 C C . LEU A 1 163 ? -11.229 -5.933 1.838 1.00 81.00 163 LEU A C 1
ATOM 1259 O O . LEU A 1 163 ? -11.994 -6.249 2.750 1.00 81.00 163 LEU A O 1
ATOM 1263 N N . ALA A 1 164 ? -10.743 -4.695 1.727 1.00 77.94 164 ALA A N 1
ATOM 1264 C CA . ALA A 1 164 ? -11.082 -3.621 2.659 1.00 77.94 164 ALA A CA 1
ATOM 1265 C C . ALA A 1 164 ? -12.603 -3.363 2.702 1.00 77.94 164 ALA A C 1
ATOM 1267 O O . ALA A 1 164 ? -13.193 -3.169 3.765 1.00 77.94 164 ALA A O 1
ATOM 1268 N N . ILE A 1 165 ? -13.290 -3.443 1.562 1.00 77.38 165 ILE A N 1
ATOM 1269 C CA . ILE A 1 165 ? -14.752 -3.302 1.508 1.00 77.38 165 ILE A CA 1
ATOM 1270 C C . ILE A 1 165 ? -15.457 -4.572 1.985 1.00 77.38 165 ILE A C 1
ATOM 1272 O O . ILE A 1 165 ? -16.390 -4.499 2.783 1.00 77.38 165 ILE A O 1
ATOM 1276 N N . ALA A 1 166 ? -15.058 -5.726 1.456 1.00 75.88 166 ALA A N 1
ATOM 1277 C CA . ALA A 1 166 ? -15.779 -6.980 1.635 1.00 75.88 166 ALA A CA 1
ATOM 1278 C C . ALA A 1 166 ? -15.594 -7.583 3.031 1.00 75.88 166 ALA A C 1
ATOM 1280 O O . ALA A 1 166 ? -16.485 -8.276 3.510 1.00 75.88 166 ALA A O 1
ATOM 1281 N N . VAL A 1 167 ? -14.459 -7.321 3.683 1.00 75.50 167 VAL A N 1
ATOM 1282 C CA . VAL A 1 167 ? -14.100 -7.908 4.980 1.00 75.50 167 VAL A CA 1
ATOM 1283 C C . VAL A 1 167 ? -14.115 -6.851 6.081 1.00 75.50 167 VAL A C 1
ATOM 1285 O O . VAL A 1 167 ? -14.771 -7.046 7.105 1.00 75.50 167 VAL A O 1
ATOM 1288 N N . LEU A 1 168 ? -13.479 -5.696 5.863 1.00 70.81 168 LEU A N 1
ATOM 1289 C CA . LEU A 1 168 ? -13.313 -4.684 6.914 1.00 70.81 168 LEU A CA 1
ATOM 1290 C C . LEU A 1 168 ? -14.637 -3.990 7.272 1.00 70.81 168 LEU A C 1
ATOM 1292 O O . LEU A 1 168 ? -15.019 -3.984 8.444 1.00 70.81 168 LEU A O 1
ATOM 1296 N N . LYS A 1 169 ? -15.414 -3.527 6.275 1.00 71.19 169 LYS A N 1
ATOM 1297 C CA . LYS A 1 169 ? -16.738 -2.915 6.525 1.00 71.19 169 LYS A CA 1
ATOM 1298 C C . LYS A 1 169 ? -17.701 -3.806 7.326 1.00 71.19 169 LYS A C 1
ATOM 1300 O O . LYS A 1 169 ? -18.334 -3.300 8.260 1.00 71.19 169 LYS A O 1
ATOM 1305 N N . PRO A 1 170 ? -17.910 -5.098 6.993 1.00 68.62 170 PRO A N 1
ATOM 1306 C CA . PRO A 1 170 ? -18.805 -5.936 7.787 1.00 68.62 170 PRO A CA 1
ATOM 1307 C C . PRO A 1 170 ? -18.241 -6.266 9.172 1.00 68.62 170 PRO A C 1
ATOM 1309 O O . PRO A 1 170 ? -19.024 -6.357 10.120 1.00 68.62 170 PRO A O 1
ATOM 1312 N N . MET A 1 171 ? -16.918 -6.394 9.323 1.00 69.25 171 MET A N 1
ATOM 1313 C CA . MET A 1 171 ? -16.298 -6.635 10.629 1.00 69.25 171 MET A CA 1
ATOM 1314 C C . MET A 1 171 ? -16.490 -5.453 11.585 1.00 69.25 171 MET A C 1
ATOM 1316 O O . MET A 1 171 ? -16.927 -5.668 12.717 1.00 69.25 171 MET A O 1
ATOM 1320 N N . ARG A 1 172 ? -16.301 -4.205 11.134 1.00 68.50 172 ARG A N 1
ATOM 1321 C CA . ARG A 1 172 ? -16.550 -3.025 11.983 1.00 68.50 172 ARG A CA 1
ATOM 1322 C C . ARG A 1 172 ? -18.023 -2.849 12.321 1.00 68.50 172 ARG A C 1
ATOM 1324 O O . ARG A 1 172 ? -18.357 -2.570 13.470 1.00 68.50 172 ARG A O 1
ATOM 1331 N N . LYS A 1 173 ? -18.928 -3.068 11.357 1.00 67.19 173 LYS A N 1
ATOM 1332 C CA . LYS A 1 173 ? -20.381 -3.056 11.623 1.00 67.19 173 LYS A CA 1
ATOM 1333 C C . LYS A 1 173 ? -20.771 -4.073 12.696 1.00 67.19 173 LYS A C 1
ATOM 1335 O O . LYS A 1 173 ? -21.674 -3.804 13.484 1.00 67.19 173 LYS A O 1
ATOM 1340 N N . LYS A 1 174 ? -20.110 -5.234 12.723 1.00 65.88 174 LYS A N 1
ATOM 1341 C CA . LYS A 1 174 ? -20.326 -6.260 13.746 1.00 65.88 174 LYS A CA 1
ATOM 1342 C C . LYS A 1 174 ? -19.762 -5.826 15.102 1.00 65.88 174 LYS A C 1
ATOM 1344 O O . LYS A 1 174 ? -20.461 -5.980 16.095 1.00 65.88 174 LYS A O 1
ATOM 1349 N N . TYR A 1 175 ? -18.566 -5.236 15.141 1.00 66.75 175 TYR A N 1
ATOM 1350 C CA . TYR A 1 175 ? -17.943 -4.745 16.377 1.00 66.75 175 TYR A CA 1
ATOM 1351 C C . TYR A 1 175 ? -18.742 -3.607 17.032 1.00 66.75 175 TYR A C 1
ATOM 1353 O O . TYR A 1 175 ? -19.075 -3.685 18.213 1.00 66.75 175 TYR A O 1
ATOM 1361 N N . LEU A 1 176 ? -19.150 -2.599 16.251 1.00 64.38 176 LEU A N 1
ATOM 1362 C CA . LEU A 1 176 ? -19.973 -1.483 16.736 1.00 64.38 176 LEU A CA 1
ATOM 1363 C C . LEU A 1 176 ? -21.330 -1.949 17.279 1.00 64.38 176 LEU A C 1
ATOM 1365 O O . LEU A 1 176 ? -21.818 -1.382 18.246 1.00 64.38 176 LEU A O 1
ATOM 1369 N N . ARG A 1 177 ? -21.921 -3.000 16.694 1.00 62.31 177 ARG A N 1
ATOM 1370 C CA . ARG A 1 177 ? -23.190 -3.582 17.163 1.00 62.31 177 ARG A CA 1
ATOM 1371 C C . ARG A 1 177 ? -23.044 -4.352 18.479 1.00 62.31 177 ARG A C 1
ATOM 1373 O O . ARG A 1 177 ? -24.000 -4.429 19.237 1.00 62.31 177 ARG A O 1
ATOM 1380 N N . VAL A 1 178 ? -21.885 -4.964 18.724 1.00 63.38 178 VAL A N 1
ATOM 1381 C CA . VAL A 1 178 ? -21.623 -5.737 19.951 1.00 63.38 178 VAL A CA 1
ATOM 1382 C C . VAL A 1 178 ? -21.290 -4.818 21.130 1.00 63.38 178 VAL A C 1
ATOM 1384 O O . VAL A 1 178 ? -21.683 -5.123 22.249 1.00 63.38 178 VAL A O 1
ATOM 1387 N N . ASN A 1 179 ? -20.611 -3.694 20.880 1.00 61.06 179 ASN A N 1
ATOM 1388 C CA . ASN A 1 179 ? -20.196 -2.744 21.918 1.00 61.06 179 ASN A CA 1
ATOM 1389 C C . ASN A 1 179 ? -21.143 -1.546 22.109 1.00 61.06 179 ASN A C 1
ATOM 1391 O O . ASN A 1 179 ? -20.890 -0.718 22.978 1.00 61.06 179 ASN A O 1
ATOM 1395 N N . SER A 1 180 ? -22.221 -1.429 21.328 1.00 52.91 180 SER A N 1
ATOM 1396 C CA . SER A 1 180 ? -23.313 -0.495 21.619 1.00 52.91 180 SER A CA 1
ATOM 1397 C C . SER A 1 180 ? -24.271 -1.122 22.641 1.00 52.91 180 SER A C 1
ATOM 1399 O O . SER A 1 180 ? -25.288 -1.707 22.258 1.00 52.91 180 SER A O 1
ATOM 1401 N N . ILE A 1 181 ? -23.916 -1.038 23.923 1.00 47.81 181 ILE A N 1
ATOM 1402 C CA . ILE A 1 181 ? -24.805 -1.263 25.072 1.00 47.81 181 ILE A CA 1
ATOM 1403 C C . ILE A 1 181 ? -24.737 -0.015 25.944 1.00 47.81 181 ILE A C 1
ATOM 1405 O O . ILE A 1 181 ? -23.600 0.452 26.182 1.00 47.81 181 ILE A O 1
#

=== Feature glossary ===
Key to the feature types in this record:

Secondary structure (8-state, DSSP). Secondary structure is the local, repeating backbone conformation. DSSP classifies it into eight states by reading the hydrogen-bond network: three helix types (H, G, I), two β types (E, B), two non-regular types (T, S), and unstructured coil (-).

Backbone torsions (φ/ψ). Backbone dihedral angles. Every residue except chain termini has a φ (preceding-C → N → Cα → C) and a ψ (N → Cα → C → next-N). They are reported in degrees following the IUPAC sign convention. Secondary structure is essentially a statement about which (φ, ψ) basin each residue occupies.

Predicted aligned error. Predicted Aligned Error (PAE) is an AlphaFold confidence matrix: entry (i, j) is the expected error in the position of residue j, in ångströms, when the prediction is superimposed on the true structure at residue i. Low PAE within a block of residues means that block is internally rigid and well-predicted; high PAE between two blocks means their relative placement is uncertain even if each block individually is confident.

B-factor. B-factor (Debye–Waller factor) reflects atomic displacement in the crystal lattice. It is an experimental observable (units Å²), not a prediction; low values mean the atom is pinned down, high values mean it moves or is heterogeneous across the crystal.

Secondary structure (3-state, P-SEA). Three-state secondary structure (P-SEA) collapses the eight DSSP classes into helix (a), strand (b), and coil (c). P-SEA assigns these from Cα geometry alone — distances and angles — without requiring backbone oxygens, so it works on any Cα trace.

Sequence. Primary structure: the covalent order of the twenty standard amino acids along the backbone. Two proteins with the same sequence will (almost always) fold to the same structure; two with 30% identity often share a fold but not the details.

pLDDT. pLDDT is the predicted lDDT-Cα score: AlphaFold's confidence that the local environment of each residue (all inter-atomic distances within 15 Å) is correctly placed. It is a per-residue number between 0 and 100, with higher meaning more reliable.

InterPro / GO / CATH / 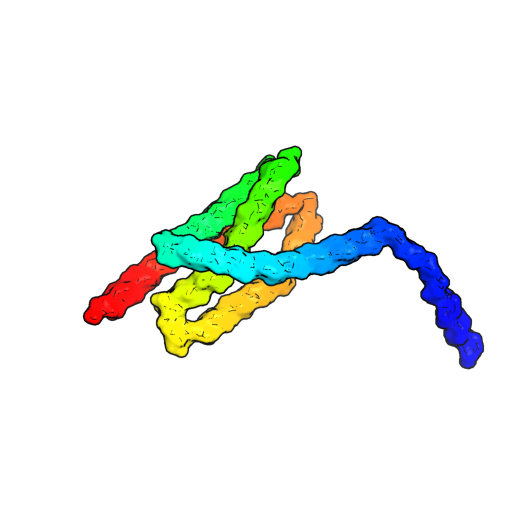organism. Functional annotations link the protein to curated databases. InterPro entries identify conserved domains and families by matching the sequence against member-database signatures (Pfam, PROSITE, CDD, …). Gene Ontology (GO) terms describe molecular function, biological process, and cellular component in a controlled vocabulary. CATH places the structure in a hierarchical fold classification (Class/Architecture/Topology/Homologous-superfamily). The organism is the source species.

Contact-map, Ramachandran, and PAE plots. Three diagnostic plots accompany the record. The Cα contact map visualizes the tertiary structure as a 2D adjacency matrix (8 Å cutoff, sequence-local contacts suppressed). The Ramachandran plot shows the distribution of backbone (φ, ψ) torsions, with points in the α and β basins reflecting secondary structure content. The PAE plot shows AlphaFold's inter-residue confidence as a color matrix.

mmCIF coordinates. The mmCIF table is the protein's shape written out atom by atom. For each backbone N, Cα, C, and carbonyl O, it records an (x, y, z) coordinate triple in Å plus the residue type, chain letter, and residue number.

Radius of gyration, Cα contacts, bounding box. Three whole-structure scalars: the radius of gyration (RMS distance of Cα from centroid, in Å), the count of Cα–Cα contacts (pairs closer than 8 Å and separated by more than four residues in sequence — i.e. tertiary, not local, contacts), and the bounding-box dimensions. Together they distinguish compact globular folds from extended fibres or disordered chains.

Foldseek 3Di. The Foldseek 3Di string encodes local tertiary geometry as a 20-letter alphabet — one character per residue — derived from the relative positions of nearby Cα atoms. Unlike the amino-acid sequence, 3Di is a direct function of the 3D structure, so two proteins with the same fold have similar 3Di strings even at low sequence identity.

Rendered structure images. Six rendered views show the 3D structure from the faces of a cube — i.e. along ±x, ±y, ±z. Rendering representation is drawn randomly per protein from cartoon (secondary-structure ribbons), sticks (backbone bonds), or molecular surface; coloring is either N→C rainbow (blue at the N-terminus through red at the C-terminus) or one color per chain.

Nearest PDB structures. The Foldseek neighbor list gives the closest experimentally determined structures in the PDB, ranked by structural alignment. TM-score near 1 means near-identical fold; near 0.3 means only rough topology match. This is how one finds what a novel AlphaFold prediction most resembles in the solved-structure universe.

Solvent-accessible surface area. SASA measures how much of the protein is reachable by solvent. It is computed by rolling a water-sized probe over the atomic surface and summing the exposed area (Å²). Per-residue SASA distinguishes core (buried, low SASA) from surface (exposed, high SASA) residues; total SASA is a whole-molecule size measure.